Protein AF-A0AAD6UKJ9-F1 (afdb_monomer_lite)

Radius of gyration: 27.7 Å; chains: 1; bounding box: 60×60×81 Å

Structure (mmCIF, N/CA/C/O backbone):
data_AF-A0AAD6UKJ9-F1
#
_entry.id   AF-A0AAD6UKJ9-F1
#
loop_
_atom_site.group_PDB
_atom_site.id
_atom_site.type_symbol
_atom_site.label_atom_id
_atom_site.label_alt_id
_atom_site.label_comp_id
_atom_site.label_asym_id
_atom_site.label_entity_id
_atom_site.label_seq_id
_atom_site.pdbx_PDB_ins_code
_atom_site.Cartn_x
_atom_site.Cartn_y
_atom_site.Cartn_z
_atom_site.occupancy
_atom_site.B_iso_or_equiv
_atom_site.auth_seq_id
_atom_site.auth_comp_id
_atom_site.auth_asym_id
_atom_site.auth_atom_id
_atom_site.pdbx_PDB_model_num
ATOM 1 N N . MET A 1 1 ? -2.453 -28.008 23.013 1.00 33.69 1 MET A N 1
ATOM 2 C CA . MET A 1 1 ? -1.100 -27.521 23.359 1.00 33.69 1 MET A CA 1
ATOM 3 C C . MET A 1 1 ? -1.042 -26.042 23.022 1.00 33.69 1 MET A C 1
ATOM 5 O O . MET A 1 1 ? -0.950 -25.689 21.856 1.00 33.69 1 MET A O 1
ATOM 9 N N . SER A 1 2 ? -1.235 -25.188 24.022 1.00 23.77 2 SER A N 1
ATOM 10 C CA . SER A 1 2 ? -1.301 -23.731 23.891 1.00 23.77 2 SER A CA 1
ATOM 11 C C . SER A 1 2 ? 0.100 -23.130 24.007 1.00 23.77 2 SER A C 1
ATOM 13 O O . SER A 1 2 ? 0.747 -23.263 25.045 1.00 23.77 2 SER A O 1
ATOM 15 N N . VAL A 1 3 ? 0.571 -22.483 22.942 1.00 27.25 3 VAL A N 1
ATOM 16 C CA . VAL A 1 3 ? 1.837 -21.741 22.931 1.00 27.25 3 VAL A CA 1
ATOM 17 C C . VAL A 1 3 ? 1.532 -20.288 23.292 1.00 27.25 3 VAL A C 1
ATOM 19 O O . VAL A 1 3 ? 0.971 -19.551 22.486 1.00 27.25 3 VAL A O 1
ATOM 22 N N . ASN A 1 4 ? 1.890 -19.887 24.512 1.00 28.17 4 ASN A N 1
ATOM 23 C CA . ASN A 1 4 ? 1.872 -18.489 24.939 1.00 28.17 4 ASN A CA 1
ATOM 24 C C . ASN A 1 4 ? 3.064 -17.753 24.311 1.00 28.17 4 ASN A C 1
ATOM 26 O O . ASN A 1 4 ? 4.214 -17.992 24.679 1.00 28.17 4 ASN A O 1
ATOM 30 N N . LEU A 1 5 ? 2.791 -16.852 23.369 1.00 30.98 5 LEU A N 1
ATOM 31 C CA . LEU A 1 5 ? 3.763 -15.896 22.842 1.00 30.98 5 LEU A CA 1
ATOM 32 C C . LEU A 1 5 ? 3.743 -14.639 23.720 1.00 30.98 5 LEU A C 1
ATOM 34 O O . LEU A 1 5 ? 2.883 -13.780 23.561 1.00 30.98 5 LEU A O 1
ATOM 38 N N . VAL A 1 6 ? 4.704 -14.525 24.636 1.00 35.34 6 VAL A N 1
ATOM 39 C CA . VAL A 1 6 ? 4.997 -13.266 25.335 1.00 35.34 6 VAL A CA 1
ATOM 40 C C . VAL A 1 6 ? 6.099 -12.551 24.555 1.00 35.34 6 VAL A C 1
ATOM 42 O O . VAL A 1 6 ? 7.241 -13.010 24.519 1.00 35.34 6 VAL A O 1
ATOM 45 N N . SER A 1 7 ? 5.766 -11.437 23.899 1.00 39.66 7 SER A N 1
ATOM 46 C CA . SER A 1 7 ? 6.745 -10.567 23.242 1.00 39.66 7 SER A CA 1
ATOM 47 C C . SER A 1 7 ? 7.511 -9.755 24.293 1.00 39.66 7 SER A C 1
ATOM 49 O O . SER A 1 7 ? 7.007 -8.756 24.803 1.00 39.66 7 SER A O 1
ATOM 51 N N . GLY A 1 8 ? 8.726 -10.180 24.633 1.00 40.03 8 GLY A N 1
ATOM 52 C CA . GLY A 1 8 ? 9.646 -9.415 25.477 1.00 40.03 8 GLY A CA 1
ATOM 53 C C . GLY A 1 8 ? 10.774 -8.799 24.651 1.00 40.03 8 GLY A C 1
ATOM 54 O O . GLY A 1 8 ? 11.408 -9.494 23.860 1.00 40.03 8 GLY A O 1
ATOM 55 N N . TYR A 1 9 ? 11.048 -7.508 24.854 1.00 44.12 9 TYR A N 1
ATOM 56 C CA . TYR A 1 9 ? 12.253 -6.833 24.363 1.00 44.12 9 TYR A CA 1
ATOM 57 C C . TYR A 1 9 ? 13.505 -7.536 24.923 1.00 44.12 9 TYR A C 1
ATOM 59 O O . TYR A 1 9 ? 13.866 -7.359 26.087 1.00 44.12 9 TYR A O 1
ATOM 67 N N . GLY A 1 10 ? 14.158 -8.369 24.112 1.00 44.16 10 GLY A N 1
ATOM 68 C CA . GLY A 1 10 ? 15.434 -8.996 24.453 1.00 44.16 10 GLY A CA 1
ATOM 69 C C . GLY A 1 10 ? 16.598 -8.082 24.081 1.00 44.16 10 GLY A C 1
ATOM 70 O O . GLY A 1 10 ? 16.694 -7.650 22.935 1.00 44.16 10 GLY A O 1
ATOM 71 N N . HIS A 1 11 ? 17.502 -7.810 25.022 1.00 45.72 11 HIS A N 1
ATOM 72 C CA . HIS A 1 11 ? 18.809 -7.233 24.704 1.00 45.72 11 HIS A CA 1
ATOM 73 C C . HIS A 1 11 ? 19.849 -8.361 24.639 1.00 45.72 11 HIS A C 1
ATOM 75 O O . HIS A 1 11 ? 19.819 -9.299 25.441 1.00 45.72 11 HIS A O 1
ATOM 81 N N . SER A 1 12 ? 20.750 -8.295 23.657 1.00 41.72 12 SER A N 1
ATOM 82 C CA . SER A 1 12 ? 21.850 -9.252 23.507 1.00 41.72 12 SER A CA 1
ATOM 83 C C . SER A 1 12 ? 23.070 -8.743 24.266 1.00 41.72 12 SER A C 1
ATOM 85 O O . SER A 1 12 ? 23.550 -7.641 24.003 1.00 41.72 12 SER A O 1
ATOM 87 N N . LYS A 1 13 ? 23.571 -9.545 25.206 1.00 41.44 13 LYS A N 1
ATOM 88 C CA . LYS A 1 13 ? 24.881 -9.358 25.836 1.00 41.44 13 LYS A CA 1
ATOM 89 C C . LYS A 1 13 ? 25.618 -10.694 25.753 1.00 41.44 13 LYS A C 1
ATOM 91 O O . LYS A 1 13 ? 25.066 -11.718 26.153 1.00 41.44 13 LYS A O 1
ATOM 96 N N . ASP A 1 14 ? 26.821 -10.683 25.184 1.00 48.56 14 ASP A N 1
ATOM 97 C CA . ASP A 1 14 ? 27.692 -11.858 25.011 1.00 48.56 14 ASP A CA 1
ATOM 98 C C . ASP A 1 14 ? 27.066 -13.003 24.186 1.00 48.56 14 ASP A C 1
ATOM 100 O O . ASP A 1 14 ? 27.184 -14.182 24.518 1.00 48.56 14 ASP A O 1
ATOM 104 N N . GLY A 1 15 ? 26.346 -12.660 23.110 1.00 57.88 15 GLY A N 1
ATOM 105 C CA . GLY A 1 15 ? 25.807 -13.639 22.153 1.00 57.88 15 GLY A CA 1
ATOM 106 C C . GLY A 1 15 ? 24.653 -14.498 22.682 1.00 57.88 15 GLY A C 1
ATOM 107 O O . GLY A 1 15 ? 24.241 -15.446 22.016 1.00 57.88 15 GLY A O 1
ATOM 108 N N . ARG A 1 16 ? 24.106 -14.179 23.862 1.00 48.34 16 ARG A N 1
ATOM 109 C CA . ARG A 1 16 ? 22.944 -14.860 24.446 1.00 48.34 16 ARG A CA 1
ATOM 110 C C . ARG A 1 16 ? 21.790 -13.877 24.621 1.00 48.34 16 ARG A C 1
ATOM 112 O O . ARG A 1 16 ? 21.941 -12.829 25.247 1.00 48.34 16 ARG A O 1
ATOM 119 N N . ILE A 1 17 ? 20.621 -14.239 24.094 1.00 50.34 17 ILE A N 1
ATOM 120 C CA . ILE A 1 17 ? 19.379 -13.490 24.309 1.00 50.34 17 ILE A CA 1
ATOM 121 C C . ILE A 1 17 ? 18.958 -13.704 25.764 1.00 50.34 17 ILE A C 1
ATOM 123 O O . ILE A 1 17 ? 18.567 -14.806 26.148 1.00 50.34 17 ILE A O 1
ATOM 127 N N . LYS A 1 18 ? 19.044 -12.655 26.588 1.00 51.72 18 LYS A N 1
ATOM 128 C CA . LYS A 1 18 ? 18.456 -12.659 27.930 1.00 51.72 18 LYS A CA 1
ATOM 129 C C . LYS A 1 18 ? 17.066 -12.041 27.843 1.00 51.72 18 LYS A C 1
ATOM 131 O O . LYS A 1 18 ? 16.928 -10.832 27.673 1.00 51.72 18 LYS A O 1
ATOM 136 N N . ALA A 1 19 ? 16.035 -12.873 27.954 1.00 54.22 19 ALA A N 1
ATOM 137 C CA . ALA A 1 19 ? 14.680 -12.386 28.173 1.00 54.22 19 ALA A CA 1
ATOM 138 C C . ALA A 1 19 ? 14.601 -11.824 29.599 1.00 54.22 19 ALA A C 1
ATOM 140 O O . ALA A 1 19 ? 14.862 -12.540 30.569 1.00 54.22 19 ALA A O 1
ATOM 141 N N . ALA A 1 20 ? 14.290 -10.535 29.733 1.00 52.41 20 ALA A N 1
ATOM 142 C CA . ALA A 1 20 ? 14.016 -9.952 31.036 1.00 52.41 20 ALA A CA 1
ATOM 143 C C . ALA A 1 20 ? 12.763 -10.626 31.609 1.00 52.41 20 ALA A C 1
ATOM 145 O O . ALA A 1 20 ? 11.689 -10.573 31.012 1.00 52.41 20 ALA A O 1
ATOM 146 N N . LYS A 1 21 ? 12.905 -11.291 32.757 1.00 62.75 21 LYS A N 1
ATOM 147 C CA . LYS A 1 21 ? 11.761 -11.797 33.509 1.00 62.75 21 LYS A CA 1
ATOM 148 C C . LYS A 1 21 ? 11.218 -10.632 34.326 1.00 62.75 21 LYS A C 1
ATOM 150 O O . LYS A 1 21 ? 11.909 -10.155 35.224 1.00 62.75 21 LYS A O 1
ATOM 155 N N . ILE A 1 22 ? 10.012 -10.165 34.008 1.00 62.53 22 ILE A N 1
ATOM 156 C CA . ILE A 1 22 ? 9.287 -9.263 34.904 1.00 62.53 22 ILE A CA 1
ATOM 157 C C . ILE A 1 22 ? 9.032 -10.056 36.185 1.00 62.53 22 ILE A C 1
ATOM 159 O O . ILE A 1 22 ? 8.437 -11.132 36.156 1.00 62.53 22 ILE A O 1
ATOM 163 N N . ILE A 1 23 ? 9.578 -9.565 37.291 1.00 71.44 23 ILE A N 1
ATOM 164 C CA . ILE A 1 23 ? 9.309 -10.104 38.617 1.00 71.44 23 ILE A CA 1
ATOM 165 C C . ILE A 1 23 ? 8.269 -9.172 39.215 1.00 71.44 23 ILE A C 1
ATOM 167 O O . ILE A 1 23 ? 8.603 -8.052 39.597 1.00 71.44 23 ILE A O 1
ATOM 171 N N . GLU A 1 24 ? 7.020 -9.623 39.267 1.00 54.84 24 GLU A N 1
ATOM 172 C CA . GLU A 1 24 ? 6.003 -8.946 40.062 1.00 54.84 24 GLU A CA 1
ATOM 173 C C . GLU A 1 24 ? 6.430 -9.022 41.525 1.00 54.84 24 GLU A C 1
ATOM 175 O O . GLU A 1 24 ? 6.577 -10.104 42.099 1.00 54.84 24 GLU A O 1
ATOM 180 N N . ARG A 1 25 ? 6.708 -7.859 42.108 1.00 65.38 25 ARG A N 1
ATOM 181 C CA . ARG A 1 25 ? 6.878 -7.721 43.547 1.00 65.38 25 ARG A CA 1
ATOM 182 C C . ARG A 1 25 ? 5.608 -7.064 44.070 1.00 65.38 25 ARG A C 1
ATOM 184 O O . ARG A 1 25 ? 5.274 -5.994 43.559 1.00 65.38 25 ARG A O 1
ATOM 191 N N . PRO A 1 26 ? 4.907 -7.662 45.046 1.00 59.69 26 PRO A N 1
ATOM 192 C CA . PRO A 1 26 ? 3.898 -6.917 45.778 1.00 59.69 26 PRO A CA 1
ATOM 193 C C . PRO A 1 26 ? 4.579 -5.672 46.357 1.00 59.69 26 PRO A C 1
ATOM 195 O O . PRO A 1 26 ? 5.661 -5.763 46.935 1.00 59.69 26 PRO A O 1
ATOM 198 N N . CYS A 1 27 ? 4.007 -4.508 46.062 1.00 62.78 27 CYS A N 1
ATOM 199 C CA . CYS A 1 27 ? 4.438 -3.233 46.611 1.00 62.78 27 CYS A CA 1
ATOM 200 C C . CYS A 1 27 ? 3.427 -2.864 47.689 1.00 62.78 27 CYS A C 1
ATOM 202 O O . CYS A 1 27 ? 2.338 -2.387 47.397 1.00 62.78 27 CYS A O 1
ATOM 204 N N . ASP A 1 28 ? 3.803 -3.120 48.930 1.00 62.50 28 ASP A N 1
ATOM 205 C CA . ASP A 1 28 ? 3.057 -2.832 50.156 1.00 62.50 28 ASP A CA 1
ATOM 206 C C . ASP A 1 28 ? 3.148 -1.345 50.561 1.00 62.50 28 ASP A C 1
ATOM 208 O O . ASP A 1 28 ? 2.644 -0.933 51.603 1.00 62.50 28 ASP A O 1
ATOM 212 N N . VAL A 1 29 ? 3.759 -0.517 49.708 1.00 49.94 29 VAL A N 1
ATOM 213 C CA . VAL A 1 29 ? 3.834 0.935 49.869 1.00 49.94 29 VAL A CA 1
ATOM 214 C C . VAL A 1 29 ? 2.654 1.591 49.155 1.00 49.94 29 VAL A C 1
ATOM 216 O O . VAL A 1 29 ? 2.579 1.590 47.925 1.00 49.94 29 VAL A O 1
ATOM 219 N N . GLU A 1 30 ? 1.761 2.195 49.933 1.00 47.00 30 GLU A N 1
ATOM 220 C CA . GLU A 1 30 ? 0.693 3.063 49.440 1.00 47.00 30 GLU A CA 1
ATOM 221 C C . GLU A 1 30 ? 1.237 4.490 49.259 1.00 47.00 30 GLU A C 1
ATOM 223 O O . GLU A 1 30 ? 1.700 5.126 50.209 1.00 47.00 30 GLU A O 1
ATOM 228 N N . LEU A 1 31 ? 1.226 5.004 48.025 1.00 49.81 31 LEU A N 1
ATOM 229 C CA . LEU A 1 31 ? 1.617 6.388 47.752 1.00 49.81 31 LEU A CA 1
ATOM 230 C C . LEU A 1 31 ? 0.409 7.308 47.963 1.00 49.81 31 LEU A C 1
ATOM 232 O O . LEU A 1 31 ? -0.396 7.506 47.054 1.00 49.81 31 LEU A O 1
ATOM 236 N N . ILE A 1 32 ? 0.303 7.897 49.152 1.00 55.22 32 ILE A N 1
ATOM 237 C CA . ILE A 1 32 ? -0.731 8.890 49.464 1.00 55.22 32 ILE A CA 1
ATOM 238 C C . ILE A 1 32 ? -0.174 10.289 49.175 1.00 55.22 32 ILE A C 1
ATOM 240 O O . ILE A 1 32 ? 0.705 10.784 49.881 1.00 55.22 32 ILE A O 1
ATOM 244 N N . ILE A 1 33 ? -0.673 10.933 48.117 1.00 56.50 33 ILE A N 1
ATOM 245 C CA . ILE A 1 33 ? -0.296 12.304 47.748 1.00 56.50 33 ILE A CA 1
ATOM 246 C C . ILE A 1 33 ? -1.327 13.269 48.337 1.00 56.50 33 ILE A C 1
ATOM 248 O O . ILE A 1 33 ? -2.465 13.331 47.878 1.00 56.50 33 ILE A O 1
ATOM 252 N N . PHE A 1 34 ? -0.918 14.058 49.330 1.00 54.47 34 PHE A N 1
ATOM 253 C CA . PHE A 1 34 ? -1.735 15.143 49.869 1.00 54.47 34 PHE A CA 1
ATOM 254 C C . PHE A 1 34 ? -1.535 16.407 49.031 1.00 54.47 34 PHE A C 1
ATOM 256 O O . PHE A 1 34 ? -0.442 16.974 49.000 1.00 54.47 34 PHE A O 1
ATOM 263 N N . VAL A 1 35 ? -2.593 16.852 48.353 1.00 55.09 35 VAL A N 1
ATOM 264 C CA . VAL A 1 35 ? -2.608 18.121 47.618 1.00 55.09 35 VAL A CA 1
ATOM 265 C C . VAL A 1 35 ? -3.371 19.147 48.461 1.00 55.09 35 VAL A C 1
ATOM 267 O O . VAL A 1 35 ? -4.566 18.957 48.685 1.00 55.09 35 VAL A O 1
ATOM 270 N N . PRO A 1 36 ? -2.720 20.210 48.966 1.00 53.69 36 PRO A N 1
ATOM 271 C CA . PRO A 1 36 ? -3.415 21.243 49.724 1.00 53.69 36 PRO A CA 1
ATOM 272 C C . PRO A 1 36 ? -4.393 21.988 48.808 1.00 53.69 36 PRO A C 1
ATOM 274 O O . PRO A 1 36 ? -4.007 22.445 47.731 1.00 53.69 36 PRO A O 1
ATOM 277 N N . SER A 1 37 ? -5.655 22.097 49.232 1.00 50.94 37 SER A N 1
ATOM 278 C CA . SER A 1 37 ? -6.692 22.820 48.487 1.00 50.94 37 SER A CA 1
ATOM 279 C C . SER A 1 37 ? -6.446 24.331 48.489 1.00 50.94 37 SER A C 1
ATOM 281 O O . SER A 1 37 ? -6.755 24.983 47.499 1.00 50.94 37 SER A O 1
ATOM 283 N N . GLU A 1 38 ? -5.834 24.863 49.557 1.00 54.25 38 GLU A N 1
ATOM 284 C CA . GLU A 1 38 ? -5.396 26.257 49.700 1.00 54.25 38 GLU A CA 1
ATOM 285 C C . GLU A 1 38 ? -4.146 26.336 50.601 1.00 54.25 38 GLU A C 1
ATOM 287 O O . GLU A 1 38 ? -4.050 25.656 51.626 1.00 54.25 38 GLU A O 1
ATOM 292 N N . ASP A 1 39 ? -3.167 27.154 50.209 1.00 52.06 39 ASP A N 1
ATOM 293 C CA . ASP A 1 39 ? -2.089 27.622 51.091 1.00 52.06 39 ASP A CA 1
ATOM 294 C C . ASP A 1 39 ? -2.700 28.566 52.153 1.00 52.06 39 ASP A C 1
ATOM 296 O O . ASP A 1 39 ? -3.578 29.364 51.826 1.00 52.06 39 ASP A O 1
ATOM 300 N N . LYS A 1 40 ? -2.224 28.521 53.408 1.00 52.94 40 LYS A N 1
ATOM 301 C CA . LYS A 1 40 ? -2.602 29.469 54.479 1.00 52.94 40 LYS A CA 1
ATOM 302 C C . LYS A 1 40 ? -2.391 30.942 54.083 1.00 52.94 40 LYS A C 1
ATOM 304 O O . LYS A 1 40 ? -3.019 31.813 54.678 1.00 52.94 40 LYS A O 1
ATOM 309 N N . ASP A 1 41 ? -1.563 31.200 53.071 1.00 64.12 41 ASP A N 1
ATOM 310 C CA . ASP A 1 41 ? -1.281 32.519 52.498 1.00 64.12 41 ASP A CA 1
ATOM 311 C C . ASP A 1 41 ? -2.140 32.869 51.258 1.00 64.12 41 ASP A C 1
ATOM 313 O O . ASP A 1 41 ? -1.885 33.875 50.593 1.00 64.12 41 ASP A O 1
ATOM 317 N N . GLY A 1 42 ? -3.127 32.044 50.883 1.00 60.94 42 GLY A N 1
ATOM 318 C CA . GLY A 1 42 ? -4.019 32.301 49.741 1.00 60.94 42 GLY A CA 1
ATOM 319 C C . GLY A 1 42 ? -3.357 32.178 48.360 1.00 60.94 42 GLY A C 1
ATOM 320 O O . GLY A 1 42 ? -3.904 32.648 47.359 1.00 60.94 42 GLY A O 1
ATOM 321 N N . LYS A 1 43 ? -2.171 31.564 48.266 1.00 59.56 43 LYS A N 1
ATOM 322 C CA . LYS A 1 43 ? -1.517 31.308 46.975 1.00 59.56 43 LYS A CA 1
ATOM 323 C C . LYS A 1 43 ? -2.212 30.169 46.244 1.00 59.56 43 LYS A C 1
ATOM 325 O O . LYS A 1 43 ? -2.453 29.103 46.810 1.00 59.56 43 LYS A O 1
ATOM 330 N N . GLN A 1 44 ? -2.481 30.385 44.956 1.00 58.34 44 GLN A N 1
ATOM 331 C CA . GLN A 1 44 ? -3.001 29.328 44.096 1.00 58.34 44 GLN A CA 1
ATOM 332 C C . GLN A 1 44 ? -2.027 28.143 44.062 1.00 58.34 44 GLN A C 1
ATOM 334 O O . GLN A 1 44 ? -0.812 28.352 43.941 1.00 58.34 44 GLN A O 1
ATOM 339 N N . PRO A 1 45 ? -2.539 26.904 44.135 1.00 62.72 45 PRO A N 1
ATOM 340 C CA . PRO A 1 45 ? -1.697 25.727 44.095 1.00 62.72 45 PRO A CA 1
ATOM 341 C C . PRO A 1 45 ? -0.921 25.659 42.767 1.00 62.72 45 PRO A C 1
ATOM 343 O O . PRO A 1 45 ? -1.367 26.186 41.739 1.00 62.72 45 PRO A O 1
ATOM 346 N N . PRO A 1 46 ? 0.258 25.011 42.752 1.00 65.44 46 PRO A N 1
ATOM 347 C CA . PRO A 1 46 ? 1.065 24.889 41.547 1.00 65.44 46 PRO A CA 1
ATOM 348 C C . PRO A 1 46 ? 0.263 24.310 40.382 1.00 65.44 46 PRO A C 1
ATOM 350 O O . PRO A 1 46 ? -0.483 23.351 40.557 1.00 65.44 46 PRO A O 1
ATOM 353 N N . LYS A 1 47 ? 0.469 24.818 39.165 1.00 61.78 47 LYS A N 1
ATOM 354 C CA . LYS A 1 47 ? -0.316 24.439 37.974 1.00 61.78 47 LYS A CA 1
ATOM 355 C C . LYS A 1 47 ? -0.379 22.924 37.708 1.00 61.78 47 LYS A C 1
ATOM 357 O O . LYS A 1 47 ? -1.361 22.455 37.143 1.00 61.78 47 LYS A O 1
ATOM 362 N N . TRP A 1 48 ? 0.625 22.148 38.128 1.00 62.84 48 TRP A N 1
ATOM 363 C CA . TRP A 1 48 ? 0.630 20.684 37.995 1.00 62.84 48 TRP A CA 1
ATOM 364 C C . TRP A 1 48 ? -0.419 19.981 38.872 1.00 62.84 48 TRP A C 1
ATOM 366 O O . TRP A 1 48 ? -0.881 18.908 38.503 1.00 62.84 48 TRP A O 1
ATOM 376 N N . THR A 1 49 ? -0.863 20.588 39.976 1.00 61.41 49 THR A N 1
ATOM 377 C CA . THR A 1 49 ? -1.904 20.022 40.858 1.00 61.41 49 THR A CA 1
ATOM 378 C C . THR A 1 49 ? -3.249 19.865 40.150 1.00 61.41 49 THR A C 1
ATOM 380 O O . THR A 1 49 ? -3.958 18.896 40.393 1.00 61.41 49 THR A O 1
ATOM 383 N N . SER A 1 50 ? -3.553 20.732 39.176 1.00 58.91 50 SER A N 1
ATOM 384 C CA . SER A 1 50 ? -4.735 20.593 38.313 1.00 58.91 50 SER A CA 1
ATOM 385 C C . SER A 1 50 ? -4.743 19.297 37.491 1.00 58.91 50 SER A C 1
ATOM 387 O O . SER A 1 50 ? -5.804 18.821 37.111 1.00 58.91 50 SER A O 1
ATOM 389 N N . GLN A 1 51 ? -3.579 18.683 37.246 1.00 58.00 51 GLN A N 1
ATOM 390 C CA . GLN A 1 51 ? -3.465 17.399 36.538 1.00 58.00 51 GLN A CA 1
ATOM 391 C C . GLN A 1 51 ? -3.731 16.190 37.448 1.00 58.00 51 GLN A C 1
ATOM 393 O O . GLN A 1 51 ? -3.930 15.081 36.945 1.00 58.00 51 GLN A O 1
ATOM 398 N N . LEU A 1 52 ? -3.722 16.414 38.767 1.00 62.62 52 LEU A N 1
ATOM 399 C CA . LEU A 1 52 ? -4.052 15.446 39.815 1.00 62.62 52 LEU A CA 1
ATOM 400 C C . LEU A 1 52 ? -5.460 15.655 40.383 1.00 62.62 52 LEU A C 1
ATOM 402 O O . LEU A 1 52 ? -5.877 14.887 41.247 1.00 62.62 52 LEU A O 1
ATOM 406 N N . ALA A 1 53 ? -6.178 16.684 39.924 1.00 68.62 53 ALA A N 1
ATOM 407 C CA . ALA A 1 53 ? -7.563 16.894 40.302 1.00 68.62 53 ALA A CA 1
ATOM 408 C C . ALA A 1 53 ? -8.374 15.643 39.936 1.00 68.62 53 ALA A C 1
ATOM 410 O O . ALA A 1 53 ? -8.303 15.139 38.813 1.00 68.62 53 ALA A O 1
ATOM 411 N N . ILE A 1 54 ? -9.113 15.123 40.909 1.00 73.81 54 ILE A N 1
ATOM 412 C CA . ILE A 1 54 ? -10.024 14.003 40.704 1.00 73.81 54 ILE A CA 1
ATOM 413 C C . ILE A 1 54 ? -11.370 14.623 40.325 1.00 73.81 54 ILE A C 1
ATOM 415 O O . ILE A 1 54 ? -11.841 15.490 41.064 1.00 73.81 54 ILE A O 1
ATOM 419 N N . PRO A 1 55 ? -11.963 14.248 39.181 1.00 81.12 55 PRO A N 1
ATOM 420 C CA . PRO A 1 55 ? -13.287 14.730 38.826 1.00 81.12 55 PRO A CA 1
ATOM 421 C C . PRO A 1 55 ? -14.310 14.282 39.874 1.00 81.12 55 PRO A C 1
ATOM 423 O O . PRO A 1 55 ?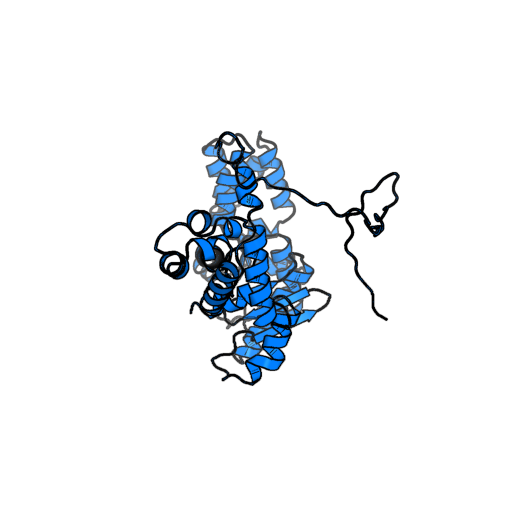 -14.181 13.211 40.472 1.00 81.12 55 PRO A O 1
ATOM 426 N N . SER A 1 56 ? -15.324 15.108 40.109 1.00 85.06 56 SER A N 1
ATOM 427 C CA . SER A 1 56 ? -16.439 14.722 40.967 1.00 85.06 56 SER A CA 1
ATOM 428 C C . SER A 1 56 ? -17.230 13.571 40.332 1.00 85.06 56 SER A C 1
ATOM 430 O O . SER A 1 56 ? -17.192 13.361 39.118 1.00 85.06 56 SER A O 1
ATOM 432 N N . LEU A 1 57 ? -17.992 12.832 41.146 1.00 85.62 57 LEU A N 1
ATOM 433 C CA . LEU A 1 57 ? -18.867 11.769 40.638 1.00 85.62 57 LEU A CA 1
ATOM 434 C C . LEU A 1 57 ? -19.864 12.304 39.596 1.00 85.62 57 LEU A C 1
ATOM 436 O O . LEU A 1 57 ? -20.155 11.633 38.612 1.00 85.62 57 LEU A O 1
ATOM 440 N N . GLU A 1 58 ? -20.361 13.524 39.800 1.00 86.75 58 GLU A N 1
ATOM 441 C CA . GLU A 1 58 ? -21.263 14.195 38.864 1.00 86.75 58 GLU A CA 1
ATOM 442 C C . GLU A 1 58 ? -20.553 14.523 37.541 1.00 86.75 58 GLU A C 1
ATOM 444 O O . GLU A 1 58 ? -21.095 14.261 36.469 1.00 86.75 58 GLU A O 1
ATOM 449 N N . GLU A 1 59 ? -19.316 15.027 37.585 1.00 87.06 59 GLU A N 1
ATOM 450 C CA . GLU A 1 59 ? -18.507 15.281 36.385 1.00 87.06 59 GLU A CA 1
ATOM 451 C C . GLU A 1 59 ? -18.212 13.989 35.609 1.00 87.06 59 GLU A C 1
ATOM 453 O O . GLU A 1 59 ? -18.304 13.978 34.378 1.00 87.06 59 GLU A O 1
ATOM 458 N N . GLU A 1 60 ? -17.902 12.892 36.310 1.00 86.75 60 GLU A N 1
ATOM 459 C CA . GLU A 1 60 ? -17.720 11.575 35.693 1.00 86.75 60 GLU A CA 1
ATOM 460 C C . GLU A 1 60 ? -19.020 11.061 35.057 1.00 86.75 60 GLU A C 1
ATOM 462 O O . GLU A 1 60 ? -19.018 10.622 33.909 1.00 86.75 60 GLU A O 1
ATOM 467 N N . GLN A 1 61 ? -20.162 11.170 35.735 1.00 88.88 61 GLN A N 1
ATOM 468 C CA . GLN A 1 61 ? -21.453 10.752 35.174 1.00 88.88 61 GLN A CA 1
ATOM 469 C C . GLN A 1 61 ? -21.845 11.562 33.935 1.00 88.88 61 GLN A C 1
ATOM 471 O O . GLN A 1 61 ? -22.348 11.002 32.953 1.00 88.88 61 GLN A O 1
ATOM 476 N N . ARG A 1 62 ? -21.586 12.873 33.951 1.00 89.62 62 ARG A N 1
ATOM 477 C CA . ARG A 1 62 ? -21.841 13.758 32.810 1.00 89.62 62 ARG A CA 1
ATOM 478 C C . ARG A 1 62 ? -20.963 13.397 31.622 1.00 89.62 62 ARG A C 1
ATOM 480 O O . ARG A 1 62 ? -21.477 13.277 30.512 1.00 89.62 62 ARG A O 1
ATOM 487 N N . ILE A 1 63 ? -19.666 13.156 31.835 1.00 89.88 63 ILE A N 1
ATOM 488 C CA . ILE A 1 63 ? -18.777 12.766 30.735 1.00 89.88 63 ILE A CA 1
ATOM 489 C C . ILE A 1 63 ? -19.081 11.351 30.222 1.00 89.88 63 ILE A C 1
ATOM 491 O O . ILE A 1 63 ? -19.017 11.148 29.016 1.00 89.88 63 ILE A O 1
ATOM 495 N N . HIS A 1 64 ? -19.486 10.405 31.076 1.00 88.69 64 HIS A N 1
ATOM 496 C CA . HIS A 1 64 ? -19.962 9.082 30.651 1.00 88.69 64 HIS A CA 1
ATOM 497 C C . HIS A 1 64 ? -21.200 9.189 29.758 1.00 88.69 64 HIS A C 1
ATOM 499 O O . HIS A 1 64 ? -21.206 8.679 28.640 1.00 88.69 64 HIS A O 1
ATOM 505 N N . SER A 1 65 ? -22.216 9.929 30.209 1.00 87.94 65 SER A N 1
ATOM 506 C CA . SER A 1 65 ? -23.447 10.158 29.439 1.00 87.94 65 SER A CA 1
ATOM 507 C C . SER A 1 65 ? -23.146 10.826 28.097 1.00 87.94 65 SER A C 1
ATOM 509 O O . SER A 1 65 ? -23.681 10.438 27.057 1.00 87.94 65 SER A O 1
ATOM 511 N N . LEU A 1 66 ? -22.225 11.790 28.104 1.00 90.75 66 LEU A N 1
ATOM 512 C CA . LEU A 1 66 ? -21.760 12.461 26.903 1.00 90.75 66 LEU A CA 1
ATOM 513 C C . LEU A 1 66 ? -21.020 11.504 25.961 1.00 90.75 66 LEU A C 1
ATOM 515 O O . LEU A 1 66 ? -21.324 11.487 24.772 1.00 90.75 66 LEU A O 1
ATOM 519 N N . ILE A 1 67 ? -20.086 10.693 26.463 1.00 90.38 67 ILE A N 1
ATOM 520 C CA . ILE A 1 67 ? -19.363 9.698 25.660 1.00 90.38 67 ILE A CA 1
ATOM 521 C C . ILE A 1 67 ? -20.336 8.681 25.074 1.00 90.38 67 ILE A C 1
ATOM 523 O O . ILE A 1 67 ? -20.194 8.371 23.906 1.00 90.38 67 ILE A O 1
ATOM 527 N N . SER A 1 68 ? -21.332 8.215 25.826 1.00 85.81 68 SER A N 1
ATOM 528 C CA . SER A 1 68 ? -22.383 7.320 25.327 1.00 85.81 68 SER A CA 1
ATOM 529 C C . SER A 1 68 ? -23.252 7.974 24.239 1.00 85.81 68 SER A C 1
ATOM 531 O O . SER A 1 68 ? -23.680 7.307 23.297 1.00 85.81 68 SER A O 1
ATOM 533 N N . SER A 1 69 ? -23.504 9.285 24.342 1.00 85.62 69 SER A N 1
ATOM 534 C CA . SER A 1 69 ? -24.235 10.052 23.319 1.00 85.62 69 SER A CA 1
ATOM 535 C C . SER A 1 69 ? -23.408 10.324 22.056 1.00 85.62 69 SER A C 1
ATOM 537 O O . SER A 1 69 ? -23.960 10.495 20.967 1.00 85.62 69 SER A O 1
ATOM 539 N N . ILE A 1 70 ? -22.081 10.359 22.191 1.00 85.25 70 ILE A N 1
ATOM 540 C CA . ILE A 1 70 ? -21.134 10.483 21.089 1.00 85.25 70 ILE A CA 1
ATOM 541 C C . ILE A 1 70 ? -20.826 9.067 20.582 1.00 85.25 70 ILE A C 1
ATOM 543 O O . ILE A 1 70 ? -20.679 8.119 21.340 1.00 85.25 70 ILE A O 1
ATOM 547 N N . SER A 1 71 ? -20.722 8.864 19.272 1.00 79.81 71 SER A N 1
ATOM 548 C CA . SER A 1 71 ? -20.263 7.564 18.767 1.00 79.81 71 SER A CA 1
ATOM 549 C C . SER A 1 71 ? -18.854 7.278 19.315 1.00 79.81 71 SER A C 1
ATOM 551 O O . SER A 1 71 ? -17.928 8.044 19.044 1.00 79.81 71 SER A O 1
ATOM 553 N N . VAL A 1 72 ? -18.675 6.210 20.101 1.00 83.25 72 VAL A N 1
ATOM 554 C CA . VAL A 1 72 ? -17.365 5.837 20.681 1.00 83.25 72 VAL A CA 1
ATOM 555 C C . VAL A 1 72 ? -16.359 5.371 19.618 1.00 83.25 72 VAL A C 1
ATOM 557 O O . VAL A 1 72 ? -15.149 5.394 19.834 1.00 83.25 72 VAL A O 1
ATOM 560 N N . GLU A 1 73 ? -16.847 4.972 18.443 1.00 82.12 73 GLU A N 1
ATOM 561 C CA . GLU A 1 73 ? -16.069 4.527 17.290 1.00 82.12 73 GLU A CA 1
ATOM 562 C C . GLU A 1 73 ? -15.174 5.661 16.765 1.00 82.12 73 GLU A C 1
ATOM 564 O O . GLU A 1 73 ? -15.633 6.610 16.129 1.00 82.12 73 GLU A O 1
ATOM 569 N N . GLY A 1 74 ? -13.868 5.568 17.023 1.00 75.81 74 GLY A N 1
ATOM 570 C CA . GLY A 1 74 ? -12.909 6.599 16.618 1.00 75.81 74 GLY A CA 1
ATOM 571 C C . GLY A 1 74 ? -12.966 7.872 17.473 1.00 75.81 74 GLY A C 1
ATOM 572 O O . GLY A 1 74 ? -12.469 8.926 17.048 1.00 75.81 74 GLY A O 1
ATOM 573 N N . LEU A 1 75 ? -13.563 7.795 18.670 1.00 85.00 75 LEU A N 1
ATOM 574 C CA . LEU A 1 75 ? -13.538 8.869 19.655 1.00 85.00 75 LEU A CA 1
ATOM 575 C C . LEU A 1 75 ? -12.163 8.927 20.333 1.00 85.00 75 LEU A C 1
ATOM 577 O O . LEU A 1 75 ? -11.684 7.962 20.922 1.00 85.00 75 LEU A O 1
ATOM 581 N N . THR A 1 76 ? -11.517 10.087 20.263 1.00 84.12 76 THR A N 1
ATOM 582 C CA . THR A 1 76 ? -10.256 10.366 20.963 1.00 84.12 76 THR A CA 1
ATOM 583 C C . THR A 1 76 ? -10.479 11.437 22.018 1.00 84.12 76 THR A C 1
ATOM 585 O O . THR A 1 76 ? -11.442 12.198 21.946 1.00 84.12 76 THR A O 1
ATOM 588 N N . THR A 1 77 ? -9.551 11.570 22.964 1.00 86.69 77 THR A N 1
ATOM 589 C CA . THR A 1 77 ? -9.598 12.643 23.972 1.00 86.69 77 THR A CA 1
ATOM 590 C C . THR A 1 77 ? -9.667 14.030 23.332 1.00 86.69 77 THR A C 1
ATOM 592 O O . THR A 1 77 ? -10.381 14.904 23.817 1.00 86.69 77 THR A O 1
ATOM 595 N N . GLN A 1 78 ? -8.985 14.223 22.199 1.00 85.50 78 GLN A N 1
ATOM 596 C CA . GLN A 1 78 ? -9.021 15.466 21.436 1.00 85.50 78 GLN A CA 1
ATOM 597 C C . GLN A 1 78 ? -10.378 15.691 20.754 1.00 85.50 78 GLN A C 1
ATOM 599 O O . GLN A 1 78 ? -10.892 16.807 20.796 1.00 85.50 78 GLN A O 1
ATOM 604 N N . ARG A 1 79 ? -10.980 14.655 20.147 1.00 84.81 79 ARG A N 1
ATOM 605 C CA . ARG A 1 79 ? -12.322 14.768 19.547 1.00 84.81 79 ARG A CA 1
ATOM 606 C C . ARG A 1 79 ? -13.377 15.027 20.607 1.00 84.81 79 ARG A C 1
ATOM 608 O O . ARG A 1 79 ? -14.181 15.924 20.411 1.00 84.81 79 ARG A O 1
ATOM 615 N N . LEU A 1 80 ? -13.318 14.318 21.732 1.00 88.56 80 LEU A N 1
ATOM 616 C CA . LEU A 1 80 ? -14.214 14.535 22.861 1.00 88.56 80 LEU A CA 1
ATOM 617 C C . LEU A 1 80 ? -14.120 15.985 23.349 1.00 88.56 80 LEU A C 1
ATOM 619 O O . LEU A 1 80 ? -15.136 16.653 23.443 1.00 88.56 80 LEU A O 1
ATOM 623 N N . ARG A 1 81 ? -12.918 16.532 23.559 1.00 88.25 81 ARG A N 1
ATOM 624 C CA . ARG A 1 81 ? -12.745 17.931 24.001 1.00 88.25 81 ARG A CA 1
ATOM 625 C C . ARG A 1 81 ? -13.302 18.968 23.033 1.00 88.25 81 ARG A C 1
ATOM 627 O O . ARG A 1 81 ? -13.797 19.994 23.479 1.00 88.25 81 ARG A O 1
ATOM 634 N N . ASN A 1 82 ? -13.180 18.718 21.733 1.00 86.56 82 ASN A N 1
ATOM 635 C CA . ASN A 1 82 ? -13.602 19.662 20.699 1.00 86.56 82 ASN A CA 1
ATOM 636 C C . ASN A 1 82 ? -15.029 19.401 20.199 1.00 86.56 82 ASN A C 1
ATOM 638 O O . ASN A 1 82 ? -15.495 20.116 19.312 1.00 86.56 82 ASN A O 1
ATOM 642 N N . HIS A 1 83 ? -15.707 18.370 20.709 1.00 88.25 83 HIS A N 1
ATOM 643 C CA . HIS A 1 83 ? -17.032 18.003 20.235 1.00 88.25 83 HIS A CA 1
ATOM 644 C C . HIS A 1 83 ? -18.050 19.092 20.620 1.00 88.25 83 HIS A C 1
ATOM 646 O O . HIS A 1 83 ? -18.033 19.550 21.766 1.00 88.25 83 HIS A O 1
ATOM 652 N N . PRO A 1 84 ? -18.968 19.493 19.717 1.00 89.19 84 PRO A N 1
ATOM 653 C CA . PRO A 1 84 ? -19.975 20.509 20.020 1.00 89.19 84 PRO A CA 1
ATOM 654 C C . PRO A 1 84 ? -20.801 20.184 21.266 1.00 89.19 84 PRO A C 1
ATOM 656 O O . PRO A 1 84 ? -20.998 21.059 22.101 1.00 89.19 84 PRO A O 1
ATOM 659 N N . LEU A 1 85 ? -21.196 18.914 21.436 1.00 89.44 85 LEU A N 1
ATOM 660 C CA . LEU A 1 85 ? -21.941 18.476 22.623 1.00 89.44 85 LEU A CA 1
ATOM 661 C C . LEU A 1 85 ? -21.144 18.672 23.915 1.00 89.44 85 LEU A C 1
ATOM 663 O O . LEU A 1 85 ? -21.727 19.049 24.918 1.00 89.44 85 LEU A O 1
ATOM 667 N N . THR A 1 86 ? -19.821 18.491 23.893 1.00 88.69 86 THR A N 1
ATOM 668 C CA . THR A 1 86 ? -18.972 18.751 25.065 1.00 88.69 86 THR A CA 1
ATOM 669 C C . THR A 1 86 ? -18.970 20.225 25.419 1.00 88.69 86 THR A C 1
ATOM 671 O O . THR A 1 86 ? -19.104 20.576 26.585 1.00 88.69 86 THR A O 1
ATOM 674 N N . ASN A 1 87 ? -18.867 21.106 24.422 1.00 85.88 87 ASN A N 1
ATOM 675 C CA . ASN A 1 87 ? -18.956 22.539 24.680 1.00 85.88 87 ASN A CA 1
ATOM 676 C C . ASN A 1 87 ? -20.333 22.906 25.244 1.00 85.88 87 ASN A C 1
ATOM 678 O O . ASN A 1 87 ? -20.396 23.650 26.211 1.00 85.88 87 ASN A O 1
ATOM 682 N N . THR A 1 88 ? -21.428 22.383 24.685 1.00 88.56 88 THR A N 1
ATOM 683 C CA . THR A 1 88 ? -22.784 22.655 25.189 1.00 88.56 88 THR A CA 1
ATOM 684 C C . THR A 1 88 ? -22.980 22.141 26.612 1.00 88.56 88 THR A C 1
ATOM 686 O O . THR A 1 88 ? -23.461 22.887 27.461 1.00 88.56 88 THR A O 1
ATOM 689 N N . GLU A 1 89 ? -22.562 20.904 26.883 1.00 88.69 89 GLU A N 1
ATOM 690 C CA . GLU A 1 89 ? -22.666 20.267 28.195 1.00 88.69 89 GLU A CA 1
ATOM 691 C C . GLU A 1 89 ? -21.926 21.096 29.254 1.00 88.69 89 GLU A C 1
ATOM 693 O O . GLU A 1 89 ? -22.474 21.427 30.300 1.00 88.69 89 GLU A O 1
ATOM 698 N N . PHE A 1 90 ? -20.710 21.552 28.955 1.00 87.50 90 PHE A N 1
ATOM 699 C CA . PHE A 1 90 ? -19.888 22.329 29.886 1.00 87.50 90 PHE A CA 1
ATOM 700 C C . PHE A 1 90 ? -20.043 23.856 29.722 1.00 87.50 90 PHE A C 1
ATOM 702 O O . PHE A 1 90 ? -19.113 24.618 29.990 1.00 87.50 90 PHE A O 1
ATOM 709 N N . GLY A 1 91 ? -21.226 24.325 29.301 1.00 84.25 91 GLY A N 1
ATOM 710 C CA . GLY A 1 91 ? -21.603 25.747 29.350 1.00 84.25 91 GLY A CA 1
ATOM 711 C C . GLY A 1 91 ? -20.814 26.669 28.413 1.00 84.25 91 GLY A C 1
ATOM 712 O O . GLY A 1 91 ? -20.672 27.859 28.680 1.00 84.25 91 GLY A O 1
ATOM 713 N N . GLY A 1 92 ? -20.265 26.131 27.326 1.00 83.06 92 GLY A N 1
ATOM 714 C CA . GLY A 1 92 ? -19.421 26.839 26.361 1.00 83.06 92 GLY A CA 1
ATOM 715 C C . GLY A 1 92 ? -17.975 27.036 26.821 1.00 83.06 92 GLY A C 1
ATOM 716 O O . GLY A 1 92 ? -17.159 27.569 26.064 1.00 83.06 92 GLY A O 1
ATOM 717 N N . GLU A 1 93 ? -17.627 26.601 28.034 1.00 83.12 93 GLU A N 1
ATOM 718 C CA . GLU A 1 93 ? -16.258 26.646 28.524 1.00 83.12 93 GLU A CA 1
ATOM 719 C C . GLU A 1 93 ? -15.439 25.445 28.036 1.00 83.12 93 GLU A C 1
ATOM 721 O O . GLU A 1 93 ? -15.945 24.360 27.749 1.00 83.12 93 GLU A O 1
ATOM 726 N N . ARG A 1 94 ? -14.114 25.620 27.972 1.00 83.00 94 ARG A N 1
ATOM 727 C CA . ARG A 1 94 ? -13.209 24.494 27.715 1.00 83.00 94 ARG A CA 1
ATOM 728 C C . ARG A 1 94 ? -13.327 23.489 28.859 1.00 83.00 94 ARG A C 1
ATOM 730 O O . ARG A 1 94 ? -13.211 23.886 30.015 1.00 83.00 94 ARG A O 1
ATOM 737 N N . LEU A 1 95 ? -13.398 22.197 28.534 1.00 85.12 95 LEU A N 1
ATOM 738 C CA . LEU A 1 95 ? -13.516 21.106 29.513 1.00 85.12 95 LEU A CA 1
ATOM 739 C C . LEU A 1 95 ? -12.509 21.209 30.672 1.00 85.12 95 LEU A C 1
ATOM 741 O O . LEU A 1 95 ? -12.877 21.049 31.823 1.00 85.12 95 LEU A O 1
ATOM 745 N N . ALA A 1 96 ? -11.251 21.559 30.384 1.00 84.06 96 ALA A N 1
ATOM 746 C CA . ALA A 1 96 ? -10.209 21.703 31.407 1.00 84.06 96 ALA A CA 1
ATOM 747 C C . ALA A 1 96 ? -10.435 22.865 32.397 1.00 84.06 96 ALA A C 1
ATOM 749 O O . ALA A 1 96 ? -9.789 22.908 33.439 1.00 84.06 96 ALA A O 1
ATOM 750 N N . ARG A 1 97 ? -11.288 23.832 32.045 1.00 83.19 97 ARG A N 1
ATOM 751 C CA . ARG A 1 97 ? -11.677 24.959 32.898 1.00 83.19 97 ARG A CA 1
ATOM 752 C C . ARG A 1 97 ? -12.957 24.639 33.669 1.00 83.19 97 ARG A C 1
ATOM 754 O O . ARG A 1 97 ? -12.986 24.870 34.869 1.00 83.19 97 ARG A O 1
ATOM 761 N N . ALA A 1 98 ? -13.954 24.076 32.986 1.00 84.81 98 ALA A N 1
ATOM 762 C CA . ALA A 1 98 ? -15.238 23.718 33.583 1.00 84.81 98 ALA A CA 1
ATOM 763 C C . ALA A 1 98 ? -15.140 22.532 34.556 1.00 84.81 98 ALA A C 1
ATOM 765 O O . ALA A 1 98 ? -15.815 22.529 35.575 1.00 84.81 98 ALA A O 1
ATOM 766 N N . ALA A 1 99 ? -14.292 21.549 34.241 1.00 84.88 99 ALA A N 1
ATOM 767 C CA . ALA A 1 99 ? -14.047 20.355 35.042 1.00 84.88 99 ALA A CA 1
ATOM 768 C C . ALA A 1 99 ? -12.537 20.042 35.055 1.00 84.88 99 ALA A C 1
ATOM 770 O O . ALA A 1 99 ? -12.051 19.238 34.249 1.00 84.88 99 ALA A O 1
ATOM 771 N N . PRO A 1 100 ? -11.749 20.686 35.939 1.00 82.25 100 PRO A N 1
ATOM 772 C CA . PRO A 1 100 ? -10.294 20.525 35.984 1.00 82.25 100 PRO A CA 1
ATOM 773 C C . PRO A 1 100 ? -9.836 19.067 36.126 1.00 82.25 100 PRO A C 1
ATOM 775 O O . PRO A 1 100 ? -8.828 18.690 35.528 1.00 82.25 100 PRO A O 1
ATOM 778 N N . GLY A 1 101 ? -10.605 18.217 36.819 1.00 79.50 101 GLY A N 1
ATOM 779 C CA . GLY A 1 101 ? -10.309 16.784 36.942 1.00 79.50 101 GLY A CA 1
ATOM 780 C C . GLY A 1 101 ? -10.382 15.998 35.626 1.00 79.50 101 GLY A C 1
ATOM 781 O O . GLY A 1 101 ? -9.747 14.953 35.477 1.00 79.50 101 GLY A O 1
ATOM 782 N N . LEU A 1 102 ? -11.073 16.536 34.616 1.00 84.00 102 LEU A N 1
ATOM 783 C CA . LEU A 1 102 ? -11.150 15.988 33.258 1.00 84.00 102 LEU A CA 1
ATOM 784 C C . LEU A 1 102 ? -10.093 16.592 32.310 1.00 84.00 102 LEU A C 1
ATOM 786 O O . LEU A 1 102 ? -10.016 16.236 31.129 1.00 84.00 102 LEU A O 1
ATOM 790 N N . ALA A 1 103 ? -9.216 17.477 32.800 1.00 81.75 103 ALA A N 1
ATOM 791 C CA . ALA A 1 103 ? -8.094 18.003 32.020 1.00 81.75 103 ALA A CA 1
ATOM 792 C C . ALA A 1 103 ? -7.019 16.937 31.729 1.00 81.75 103 ALA A C 1
ATOM 794 O O . ALA A 1 103 ? -6.228 17.083 30.788 1.00 81.75 103 ALA A O 1
ATOM 795 N N . ASN A 1 104 ? -6.990 15.847 32.499 1.00 82.50 104 ASN A N 1
ATOM 796 C CA . ASN A 1 104 ? -6.038 14.758 32.329 1.00 82.50 104 ASN A CA 1
ATOM 797 C C . ASN A 1 104 ? -6.407 13.873 31.121 1.00 82.50 104 ASN A C 1
ATOM 799 O O . ASN A 1 104 ? -7.440 13.203 31.095 1.00 82.50 104 ASN A O 1
ATOM 803 N N . SER A 1 105 ? -5.538 13.854 30.107 1.00 82.56 105 SER A N 1
ATOM 804 C CA . SER A 1 105 ? -5.754 13.061 28.891 1.00 82.56 105 SER A CA 1
ATOM 805 C C . SER A 1 105 ? -5.736 11.551 29.143 1.00 82.56 105 SER A C 1
ATOM 807 O O . SER A 1 105 ? -6.431 10.831 28.436 1.00 82.56 105 SER A O 1
ATOM 809 N N . CYS A 1 106 ? -4.969 11.055 30.119 1.00 80.44 106 CYS A N 1
ATOM 810 C CA . CYS A 1 106 ? -4.972 9.630 30.454 1.00 80.44 106 CYS A CA 1
ATOM 811 C C . CYS A 1 106 ? -6.334 9.222 31.016 1.00 80.44 106 CYS A C 1
ATOM 813 O O . CYS A 1 106 ? -6.933 8.280 30.517 1.00 80.44 106 CYS A O 1
ATOM 815 N N . ARG A 1 107 ? -6.888 10.010 31.943 1.00 84.88 107 ARG A N 1
ATOM 816 C CA . ARG A 1 107 ? -8.192 9.704 32.545 1.00 84.88 107 ARG A CA 1
ATOM 817 C C . ARG A 1 107 ? -9.333 9.751 31.531 1.00 84.88 107 ARG A C 1
ATOM 819 O O . ARG A 1 107 ? -10.141 8.835 31.483 1.00 84.88 107 ARG A O 1
ATOM 826 N N . LEU A 1 108 ? -9.361 10.757 30.652 1.00 87.38 108 LEU A N 1
ATOM 827 C CA . LEU A 1 108 ? -10.329 10.776 29.545 1.00 87.38 108 LEU A CA 1
ATOM 828 C C . LEU A 1 108 ? -10.180 9.561 28.623 1.00 87.38 108 LEU A C 1
ATOM 830 O O . LEU A 1 108 ? -11.173 9.057 28.113 1.00 87.38 108 LEU A O 1
ATOM 834 N N . LYS A 1 109 ? -8.950 9.093 28.389 1.00 86.06 109 LYS A N 1
ATOM 835 C CA . LYS A 1 109 ? -8.709 7.891 27.589 1.00 86.06 109 LYS A CA 1
ATOM 836 C C . LYS A 1 109 ? -9.265 6.649 28.287 1.00 86.06 109 LYS A C 1
ATOM 838 O O . LYS A 1 109 ? -9.874 5.830 27.608 1.00 86.06 109 LYS A O 1
ATOM 843 N N . ASP A 1 110 ? -9.097 6.537 29.601 1.00 86.81 110 ASP A N 1
ATOM 844 C CA . ASP A 1 110 ? -9.630 5.425 30.393 1.00 86.81 110 ASP A CA 1
ATOM 845 C C . ASP A 1 110 ? -11.165 5.422 30.404 1.00 86.81 110 ASP A C 1
ATOM 847 O O . ASP A 1 110 ? -11.767 4.369 30.229 1.00 86.81 110 ASP A O 1
ATOM 851 N N . LEU A 1 111 ? -11.799 6.597 30.496 1.00 89.12 111 LEU A N 1
ATOM 852 C CA . LEU A 1 111 ? -13.259 6.750 30.416 1.00 89.12 111 LEU A CA 1
ATOM 853 C C . LEU A 1 111 ? -13.814 6.407 29.024 1.00 89.12 111 LEU A C 1
ATOM 855 O O . LEU A 1 111 ? -14.824 5.725 28.898 1.00 89.12 111 LEU A O 1
ATOM 859 N N . ILE A 1 112 ? -13.139 6.833 27.952 1.00 89.19 112 ILE A N 1
ATOM 860 C CA . ILE A 1 112 ? -13.514 6.418 26.591 1.00 89.19 112 ILE A CA 1
ATOM 861 C C . ILE A 1 112 ? -13.337 4.899 26.443 1.00 89.19 112 ILE A C 1
ATOM 863 O O . ILE A 1 112 ? -14.159 4.235 25.814 1.00 89.19 112 ILE A O 1
ATOM 867 N N . LYS A 1 113 ? -12.272 4.333 27.025 1.00 85.69 113 LYS A N 1
ATOM 868 C CA . LYS A 1 113 ? -12.004 2.894 26.989 1.00 85.69 113 LYS A CA 1
ATOM 869 C C . LYS A 1 113 ? -13.066 2.089 27.736 1.00 85.69 113 LYS A C 1
ATOM 871 O O . LYS A 1 113 ? -13.507 1.084 27.190 1.00 85.69 113 LYS A O 1
ATOM 876 N N . SER A 1 114 ? -13.498 2.523 28.919 1.00 88.19 114 SER A N 1
ATOM 877 C CA . SER A 1 114 ? -14.535 1.820 29.681 1.00 88.19 114 SER A CA 1
ATOM 878 C C . SER A 1 114 ? -15.869 1.800 28.932 1.00 88.19 114 SER A C 1
ATOM 880 O O . SER A 1 114 ? -16.481 0.744 28.807 1.00 88.19 114 SER A O 1
ATOM 882 N N . GLU A 1 115 ? -16.269 2.915 28.319 1.00 89.19 115 GLU A N 1
ATOM 883 C CA . GLU A 1 115 ? -17.462 2.969 27.460 1.00 89.19 115 GLU A CA 1
ATOM 884 C C . GLU A 1 115 ? -17.329 2.078 26.213 1.00 89.19 115 GLU A C 1
ATOM 886 O O . GLU A 1 115 ? -18.277 1.396 25.815 1.00 89.19 115 GLU A O 1
ATOM 891 N N . MET A 1 116 ? -16.137 2.018 25.606 1.00 86.94 116 MET A N 1
ATOM 892 C CA . MET A 1 116 ? -15.869 1.082 24.509 1.00 86.94 116 MET A CA 1
ATOM 893 C C . MET A 1 116 ? -15.973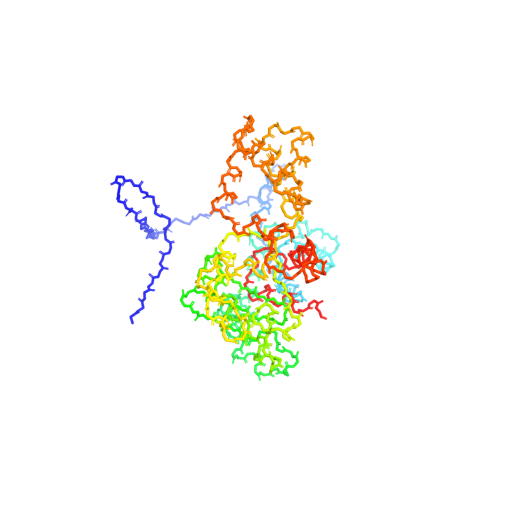 -0.381 24.953 1.00 86.94 116 MET A C 1
ATOM 895 O O . MET A 1 116 ? -16.526 -1.179 24.205 1.00 86.94 116 MET A O 1
ATOM 899 N N . GLU A 1 117 ? -15.472 -0.741 26.136 1.00 87.81 117 GLU A N 1
ATOM 900 C CA . GLU A 1 117 ? -15.558 -2.103 26.684 1.00 87.81 117 GLU A CA 1
ATOM 901 C C . GLU A 1 117 ? -17.012 -2.508 26.987 1.00 87.81 117 GLU A C 1
ATOM 903 O O . GLU A 1 117 ? -17.385 -3.659 26.762 1.00 87.81 117 GLU A O 1
ATOM 908 N N . VAL A 1 118 ? -17.859 -1.560 27.411 1.00 88.19 118 VAL A N 1
ATOM 909 C CA . VAL A 1 118 ? -19.305 -1.783 27.586 1.00 88.19 118 VAL A CA 1
ATOM 910 C C . VAL A 1 118 ? -19.995 -2.028 26.243 1.00 88.19 118 VAL A C 1
ATOM 912 O O . VAL A 1 118 ? -20.758 -2.984 26.103 1.00 88.19 118 VAL A O 1
ATOM 915 N N . LYS A 1 119 ? -19.733 -1.180 25.240 1.00 87.31 119 LYS A N 1
ATOM 916 C CA . LYS A 1 119 ? -20.384 -1.285 23.924 1.00 87.31 119 LYS A CA 1
ATOM 917 C C . LYS A 1 119 ? -19.867 -2.469 23.101 1.00 87.31 119 LYS A C 1
ATOM 919 O O . LYS A 1 119 ? -20.630 -3.076 22.352 1.00 87.31 119 LYS A O 1
ATOM 924 N N . TYR A 1 120 ? -18.589 -2.807 23.251 1.00 89.62 120 TYR A N 1
ATOM 925 C CA . TYR A 1 120 ? -17.892 -3.860 22.515 1.00 89.62 120 TYR A CA 1
ATOM 926 C C . TYR A 1 120 ? -17.240 -4.853 23.485 1.00 89.62 120 TYR A C 1
ATOM 928 O O . TYR A 1 120 ? -16.015 -4.869 23.633 1.00 89.62 120 TYR A O 1
ATOM 936 N N . PRO A 1 121 ? -18.036 -5.732 24.122 1.00 89.19 121 PRO A N 1
ATOM 937 C CA . PRO A 1 121 ? -17.541 -6.654 25.147 1.00 89.19 121 PRO A CA 1
ATOM 938 C C . PRO A 1 121 ? -16.561 -7.706 24.604 1.00 89.19 121 PRO A C 1
ATOM 940 O O . PRO A 1 121 ? -15.760 -8.252 25.355 1.00 89.19 121 PRO A O 1
ATOM 943 N N . ALA A 1 122 ? -16.592 -7.982 23.296 1.00 91.56 122 ALA A N 1
ATOM 944 C CA . ALA A 1 122 ? -15.616 -8.842 22.619 1.00 91.56 122 ALA A CA 1
ATOM 945 C C . ALA A 1 122 ? -14.299 -8.113 22.267 1.00 91.56 122 ALA A C 1
ATOM 947 O O . ALA A 1 122 ? -13.421 -8.691 21.629 1.00 91.56 122 ALA A O 1
ATOM 948 N N . GLY A 1 123 ? -14.160 -6.845 22.660 1.00 89.69 123 GLY A N 1
ATOM 949 C CA . GLY A 1 123 ? -13.043 -5.983 22.300 1.00 89.69 123 GLY A CA 1
ATOM 950 C C . GLY A 1 123 ? -13.193 -5.343 20.919 1.00 89.69 123 GLY A C 1
ATOM 951 O O . GLY A 1 123 ? -14.192 -5.510 20.224 1.00 89.69 123 GLY A O 1
ATOM 952 N N . MET A 1 124 ? -12.168 -4.585 20.527 1.00 87.56 124 MET A N 1
ATOM 953 C CA . MET A 1 124 ? -12.140 -3.789 19.289 1.00 87.56 124 MET A CA 1
ATOM 954 C C . MET A 1 124 ? -11.053 -4.234 18.301 1.00 87.56 124 MET A C 1
ATOM 956 O O . MET A 1 124 ? -10.850 -3.597 17.269 1.00 87.56 124 MET A O 1
ATOM 960 N N . ASP A 1 125 ? -10.341 -5.312 18.612 1.00 87.56 125 ASP A N 1
ATOM 961 C CA . ASP A 1 125 ? -9.320 -5.894 17.743 1.00 87.56 125 ASP A CA 1
ATOM 962 C C . ASP A 1 125 ? -9.894 -7.110 16.999 1.00 87.56 125 ASP A C 1
ATOM 964 O O . ASP A 1 125 ? -11.074 -7.130 16.642 1.00 87.56 125 ASP A O 1
ATOM 968 N N . TRP A 1 126 ? -9.074 -8.128 16.734 1.00 88.19 126 TRP A N 1
ATOM 969 C CA . TRP A 1 126 ? -9.479 -9.310 15.973 1.00 88.19 126 TRP A CA 1
ATOM 970 C C . TRP A 1 126 ? -10.720 -10.008 16.546 1.00 88.19 126 TRP A C 1
ATOM 972 O O . TRP A 1 126 ? -11.633 -10.343 15.794 1.00 88.19 126 TRP A O 1
ATOM 982 N N . ASP A 1 127 ? -10.795 -10.183 17.865 1.00 90.56 127 ASP A N 1
ATOM 983 C CA . ASP A 1 127 ? -11.936 -10.851 18.503 1.00 90.56 127 ASP A CA 1
ATOM 984 C C . ASP A 1 127 ? -13.235 -10.050 18.335 1.00 90.56 127 ASP A C 1
ATOM 986 O O . ASP A 1 127 ? -14.286 -10.625 18.046 1.00 90.56 127 ASP A O 1
ATOM 990 N N . GLY A 1 128 ? -13.144 -8.718 18.389 1.00 90.88 128 GLY A N 1
ATOM 991 C CA . GLY A 1 128 ? -14.250 -7.813 18.086 1.00 90.88 128 GLY A CA 1
ATOM 992 C C . GLY A 1 128 ? -14.732 -7.942 16.644 1.00 90.88 128 GLY A C 1
ATOM 993 O O . GLY A 1 128 ? -15.930 -8.067 16.392 1.00 90.88 128 GLY A O 1
ATOM 994 N N . VAL A 1 129 ? -13.800 -7.976 15.688 1.00 89.44 129 VAL A N 1
ATOM 995 C CA . VAL A 1 129 ? -14.096 -8.213 14.263 1.00 89.44 129 VAL A CA 1
ATOM 996 C C . VAL A 1 129 ? -14.801 -9.553 14.071 1.00 89.44 129 VAL A C 1
ATOM 998 O O . VAL A 1 129 ? -15.825 -9.620 13.389 1.00 89.44 129 VAL A O 1
ATOM 1001 N N . MET A 1 130 ? -14.284 -10.621 14.679 1.00 91.12 130 MET A N 1
ATOM 1002 C CA . MET A 1 130 ? -14.868 -11.956 14.565 1.00 91.12 130 MET A CA 1
ATOM 1003 C C . MET A 1 130 ? -16.253 -12.028 15.204 1.00 91.12 130 MET A C 1
ATOM 1005 O O . MET A 1 130 ? -17.157 -12.643 14.634 1.00 91.12 130 MET A O 1
ATOM 1009 N N . TYR A 1 131 ? -16.456 -11.377 16.350 1.00 92.12 131 TYR A N 1
ATOM 1010 C CA . TYR A 1 131 ? -17.770 -11.258 16.974 1.00 92.12 131 TYR A CA 1
ATOM 1011 C C . TYR A 1 131 ? -18.749 -10.521 16.054 1.00 92.12 131 TYR A C 1
ATOM 1013 O O . TYR A 1 131 ? -19.846 -11.017 15.791 1.00 92.12 131 TYR A O 1
ATOM 1021 N N . GLN A 1 132 ? -18.329 -9.392 15.481 1.00 90.38 132 GLN A N 1
ATOM 1022 C CA . GLN A 1 132 ? -19.149 -8.626 14.550 1.00 90.38 132 GLN A CA 1
ATOM 1023 C C . GLN A 1 132 ? -19.536 -9.464 13.324 1.00 90.38 132 GLN A C 1
ATOM 1025 O O . GLN A 1 132 ? -20.711 -9.526 12.969 1.00 90.38 132 GLN A O 1
ATOM 1030 N N . LEU A 1 133 ? -18.575 -10.163 12.716 1.00 89.69 133 LEU A N 1
ATOM 1031 C CA . LEU A 1 133 ? -18.792 -10.998 11.534 1.00 89.69 133 LEU A CA 1
ATOM 1032 C C . LEU A 1 133 ? -19.697 -12.208 11.812 1.00 89.69 133 LEU A C 1
ATOM 1034 O O . LEU A 1 133 ? -20.555 -12.527 10.996 1.00 89.69 133 LEU A O 1
ATOM 1038 N N . THR A 1 134 ? -19.505 -12.895 12.940 1.00 91.31 134 THR A N 1
ATOM 1039 C CA . THR A 1 134 ? -20.144 -14.201 13.201 1.00 91.31 134 THR A CA 1
ATOM 1040 C C . THR A 1 134 ? -21.404 -14.128 14.055 1.00 91.31 134 THR A C 1
ATOM 1042 O O . THR A 1 134 ? -22.206 -15.061 14.028 1.00 91.31 134 THR A O 1
ATOM 1045 N N . LYS A 1 135 ? -21.582 -13.057 14.838 1.00 92.75 135 LYS A N 1
ATOM 1046 C CA . LYS A 1 135 ? -22.715 -12.893 15.760 1.00 92.75 135 LYS A CA 1
ATOM 1047 C C . LYS A 1 135 ? -23.606 -11.721 15.397 1.00 92.75 135 LYS A C 1
ATOM 1049 O O . LYS A 1 135 ? -24.818 -11.867 15.481 1.00 92.75 135 LYS A O 1
ATOM 1054 N N . VAL A 1 136 ? -23.035 -10.589 14.981 1.00 89.88 136 VAL A N 1
ATOM 1055 C CA . VAL A 1 136 ? -23.823 -9.370 14.745 1.00 89.88 136 VAL A CA 1
ATOM 1056 C C . VAL A 1 136 ? -24.336 -9.299 13.312 1.00 89.88 136 VAL A C 1
ATOM 1058 O O . VAL A 1 136 ? -25.546 -9.282 13.109 1.00 89.88 136 VAL A O 1
ATOM 1061 N N . GLN A 1 137 ? -23.460 -9.317 12.305 1.00 89.94 137 GLN A N 1
ATOM 1062 C CA . GLN A 1 137 ? -23.870 -9.194 10.901 1.00 89.94 137 GLN A CA 1
ATOM 1063 C C . GLN A 1 137 ? -24.918 -10.220 10.443 1.00 89.94 137 GLN A C 1
ATOM 1065 O O . GLN A 1 137 ? -25.820 -9.804 9.725 1.00 89.94 137 GLN A O 1
ATOM 1070 N N . PRO A 1 138 ? -24.907 -11.501 10.869 1.00 92.06 138 PRO A N 1
ATOM 1071 C CA . PRO A 1 138 ? -25.948 -12.454 10.472 1.00 92.06 138 PRO A CA 1
ATOM 1072 C C . PRO A 1 138 ? -27.360 -12.074 10.939 1.00 92.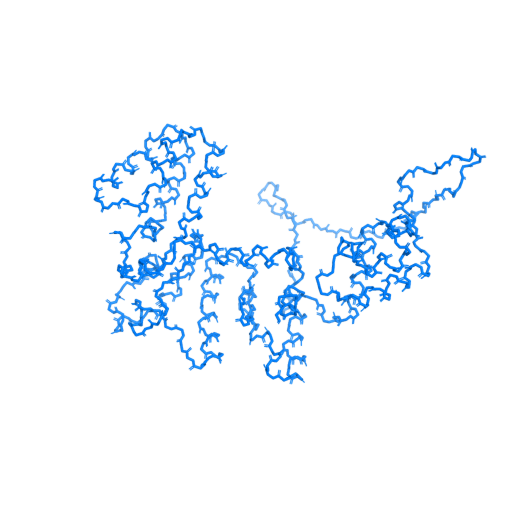06 138 PRO A C 1
ATOM 1074 O O . PRO A 1 138 ? -28.336 -12.586 10.402 1.00 92.06 138 PRO A O 1
ATOM 1077 N N . THR A 1 139 ? -27.475 -11.189 11.935 1.00 90.94 139 THR A N 1
ATOM 1078 C CA . THR A 1 139 ? -28.759 -10.635 12.402 1.00 90.94 139 THR A CA 1
ATOM 1079 C C . THR A 1 139 ? -29.195 -9.393 11.619 1.00 90.94 139 THR A C 1
ATOM 1081 O O . THR A 1 139 ? -30.324 -8.932 11.770 1.00 90.94 139 THR A O 1
ATOM 1084 N N . LEU A 1 140 ? -28.306 -8.840 10.788 1.00 88.44 140 LEU A N 1
ATOM 1085 C CA . LEU A 1 140 ? -28.546 -7.664 9.961 1.00 88.44 140 LEU A CA 1
ATOM 1086 C C . LEU A 1 140 ? -28.928 -8.065 8.534 1.00 88.44 140 LEU A C 1
ATOM 1088 O O . LEU A 1 140 ? -28.519 -9.111 8.027 1.00 88.44 140 LEU A O 1
ATOM 1092 N N . ASP A 1 141 ? -29.642 -7.167 7.856 1.00 87.00 141 ASP A N 1
ATOM 1093 C CA . ASP A 1 141 ? -29.887 -7.270 6.419 1.00 87.00 141 ASP A CA 1
ATOM 1094 C C . ASP A 1 141 ? -28.558 -7.345 5.626 1.00 87.00 141 ASP A C 1
ATOM 1096 O O . ASP A 1 141 ? -27.614 -6.624 5.976 1.00 87.00 141 ASP A O 1
ATOM 1100 N N . PRO A 1 142 ? -28.459 -8.160 4.553 1.00 81.75 142 PRO A N 1
ATOM 1101 C CA . PRO A 1 142 ? -27.241 -8.299 3.747 1.00 81.75 142 PRO A CA 1
ATOM 1102 C C . PRO A 1 142 ? -26.656 -6.987 3.201 1.00 81.75 142 PRO A C 1
ATOM 1104 O O . PRO A 1 142 ? -25.439 -6.888 3.002 1.00 81.75 142 PRO A O 1
ATOM 1107 N N . SER A 1 143 ? -27.487 -5.961 2.980 1.00 78.56 143 SER A N 1
ATOM 1108 C CA . SER A 1 143 ? -27.034 -4.620 2.573 1.00 78.56 143 SER A CA 1
ATOM 1109 C C . SER A 1 143 ? -26.213 -3.908 3.652 1.00 78.56 143 SER A C 1
ATOM 1111 O O . SER A 1 143 ? -25.420 -3.024 3.344 1.00 78.56 143 SER A O 1
ATOM 1113 N N . ARG A 1 144 ? -26.351 -4.326 4.915 1.00 80.44 144 ARG A N 1
ATOM 1114 C CA . ARG A 1 144 ? -25.652 -3.767 6.080 1.00 80.44 144 ARG A CA 1
ATOM 1115 C C . ARG A 1 144 ? -24.434 -4.596 6.488 1.00 80.44 144 ARG A C 1
ATOM 1117 O O . ARG A 1 144 ? -23.867 -4.362 7.552 1.00 80.44 144 ARG A O 1
ATOM 1124 N N . HIS A 1 145 ? -24.033 -5.580 5.680 1.00 82.19 145 HIS A N 1
ATOM 1125 C CA . HIS A 1 145 ? -22.816 -6.361 5.911 1.00 82.19 145 HIS A CA 1
ATOM 1126 C C . HIS A 1 145 ? -21.605 -5.598 5.371 1.00 82.19 145 HIS A C 1
ATOM 1128 O O . HIS A 1 145 ? -21.475 -5.378 4.164 1.00 82.19 145 HIS A O 1
ATOM 1134 N N . PHE A 1 146 ? -20.700 -5.216 6.267 1.00 82.06 146 PHE A N 1
ATOM 1135 C CA . PHE A 1 146 ? -19.518 -4.407 5.958 1.00 82.06 146 PHE A CA 1
ATOM 1136 C C . PHE A 1 146 ? -18.196 -5.159 6.147 1.00 82.06 146 PHE A C 1
ATOM 1138 O O . PHE A 1 146 ? -17.175 -4.750 5.607 1.00 82.06 146 PHE A O 1
ATOM 1145 N N . ILE A 1 147 ? -18.211 -6.295 6.842 1.00 86.06 147 ILE A N 1
ATOM 1146 C CA . ILE A 1 147 ? -17.127 -7.278 6.887 1.00 86.06 147 ILE A CA 1
ATOM 1147 C C . ILE A 1 147 ? -17.542 -8.435 5.981 1.00 86.06 147 ILE A C 1
ATOM 1149 O O . ILE A 1 147 ? -18.493 -9.152 6.285 1.00 86.06 147 ILE A O 1
ATOM 1153 N N . ARG A 1 148 ? -16.862 -8.605 4.848 1.00 78.88 148 ARG A N 1
ATOM 1154 C CA . ARG A 1 148 ? -17.154 -9.674 3.878 1.00 78.88 148 ARG A CA 1
ATOM 1155 C C . ARG A 1 148 ? -16.353 -10.931 4.166 1.00 78.88 148 ARG A C 1
ATOM 1157 O O . ARG A 1 148 ? -16.878 -12.030 4.042 1.00 78.88 148 ARG A O 1
ATOM 1164 N N . ALA A 1 149 ? -15.113 -10.760 4.606 1.00 77.81 149 ALA A N 1
ATOM 1165 C CA . ALA A 1 149 ? -14.263 -11.861 5.022 1.00 77.81 149 ALA A CA 1
ATOM 1166 C C . ALA A 1 149 ? -13.321 -11.422 6.144 1.00 77.81 149 ALA A C 1
ATOM 1168 O O . ALA A 1 149 ? -12.831 -10.291 6.153 1.00 77.81 149 ALA A O 1
ATOM 1169 N N . ALA A 1 150 ? -13.048 -12.345 7.062 1.00 83.56 150 ALA A N 1
ATOM 1170 C CA . ALA A 1 150 ? -11.971 -12.245 8.035 1.00 83.56 150 ALA A CA 1
ATOM 1171 C C . ALA A 1 150 ? -11.142 -13.529 7.938 1.00 83.56 150 ALA A C 1
ATOM 1173 O O . ALA A 1 150 ? -11.604 -14.616 8.285 1.00 83.56 150 ALA A O 1
ATOM 1174 N N . ILE A 1 151 ? -9.927 -13.408 7.415 1.00 80.62 151 ILE A N 1
ATOM 1175 C CA . ILE A 1 151 ? -9.029 -14.530 7.160 1.00 80.62 151 ILE A CA 1
ATOM 1176 C C . ILE A 1 151 ? -7.878 -14.481 8.157 1.00 80.62 151 ILE A C 1
ATOM 1178 O O . ILE A 1 151 ? -7.165 -13.483 8.247 1.00 80.62 151 ILE A O 1
ATOM 1182 N N . ASN A 1 152 ? -7.678 -15.590 8.867 1.00 81.88 152 ASN A N 1
ATOM 1183 C CA . ASN A 1 152 ? -6.470 -15.852 9.639 1.00 81.88 152 ASN A CA 1
ATOM 1184 C C . ASN A 1 152 ? -5.751 -17.061 9.038 1.00 81.88 152 ASN A C 1
ATOM 1186 O O . ASN A 1 152 ? -6.175 -18.202 9.224 1.00 81.88 152 ASN A O 1
ATOM 1190 N N . LYS A 1 153 ? -4.664 -16.813 8.308 1.00 73.50 153 LYS A N 1
ATOM 1191 C CA . LYS A 1 153 ? -3.809 -17.865 7.741 1.00 73.50 153 LYS A CA 1
ATOM 1192 C C . LYS A 1 153 ? -2.365 -17.572 8.106 1.00 73.50 153 LYS A C 1
ATOM 1194 O O . LYS A 1 153 ? -1.873 -16.486 7.832 1.00 73.50 153 LYS A O 1
ATOM 1199 N N . HIS A 1 154 ? -1.676 -18.538 8.710 1.00 73.31 154 HIS A N 1
ATOM 1200 C CA . HIS A 1 154 ? -0.251 -18.430 9.057 1.00 73.31 154 HIS A CA 1
ATOM 1201 C C . HIS A 1 154 ? 0.116 -17.182 9.899 1.00 73.31 154 HIS A C 1
ATOM 1203 O O . HIS A 1 154 ? 1.228 -16.669 9.799 1.00 73.31 154 HIS A O 1
ATOM 1209 N N . GLY A 1 155 ? -0.810 -16.676 10.727 1.00 69.12 155 GLY A N 1
ATOM 1210 C CA . GLY A 1 155 ? -0.606 -15.462 11.532 1.00 69.12 155 GLY A CA 1
ATOM 1211 C C . GLY A 1 155 ? -0.781 -14.141 10.767 1.00 69.12 155 GLY A C 1
ATOM 1212 O O . GLY A 1 155 ? -0.472 -13.072 11.308 1.00 69.12 155 GLY A O 1
ATOM 1213 N N . PHE A 1 156 ? -1.266 -14.207 9.524 1.00 72.19 156 PHE A N 1
ATOM 1214 C CA . PHE A 1 156 ? -1.736 -13.063 8.751 1.00 72.19 156 PHE A CA 1
ATOM 1215 C C . PHE A 1 156 ? -3.223 -12.866 9.006 1.00 72.19 156 PHE A C 1
ATOM 1217 O O . PHE A 1 156 ? -4.011 -13.782 8.773 1.00 72.19 156 PHE A O 1
ATOM 1224 N N . PHE A 1 157 ? -3.583 -11.670 9.456 1.00 74.62 157 PHE A N 1
ATOM 1225 C CA . PHE A 1 157 ? -4.970 -11.254 9.597 1.00 74.62 157 PHE A CA 1
ATOM 1226 C C . PHE A 1 157 ? -5.309 -10.358 8.415 1.00 74.62 157 PHE A C 1
ATOM 1228 O O . PHE A 1 157 ? -4.712 -9.289 8.272 1.00 74.62 157 PHE A O 1
ATOM 1235 N N . ILE A 1 158 ? -6.229 -10.818 7.569 1.00 73.19 158 ILE A N 1
ATOM 1236 C CA . ILE A 1 158 ? -6.759 -10.047 6.447 1.00 73.19 158 ILE A CA 1
ATOM 1237 C C . ILE A 1 158 ? -8.245 -9.844 6.676 1.00 73.19 158 ILE A C 1
ATOM 1239 O O . ILE A 1 158 ? -8.980 -10.805 6.905 1.00 73.19 158 ILE A O 1
ATOM 1243 N N . ILE A 1 159 ? -8.682 -8.594 6.602 1.00 75.88 159 ILE A N 1
ATOM 1244 C CA . ILE A 1 159 ? -10.103 -8.261 6.636 1.00 75.88 159 ILE A CA 1
ATOM 1245 C C . ILE A 1 159 ? -10.463 -7.602 5.326 1.00 75.88 159 ILE A C 1
ATOM 1247 O O . ILE A 1 159 ? -9.822 -6.628 4.935 1.00 75.88 159 ILE A O 1
ATOM 1251 N N . ALA A 1 160 ? -11.504 -8.125 4.688 1.00 68.81 160 ALA A N 1
ATOM 1252 C CA . ALA A 1 160 ? -12.093 -7.525 3.511 1.00 68.81 160 ALA A CA 1
ATOM 1253 C C . ALA A 1 160 ? -13.394 -6.814 3.872 1.00 68.81 160 ALA A C 1
ATOM 1255 O O . ALA A 1 160 ? -14.362 -7.448 4.300 1.00 68.81 160 ALA A O 1
ATOM 1256 N N . SER A 1 161 ? -13.412 -5.499 3.670 1.00 69.75 161 SER A N 1
ATOM 1257 C CA . SER A 1 161 ? -14.632 -4.704 3.562 1.00 69.75 161 SER A CA 1
ATOM 1258 C C . SER A 1 161 ? -14.903 -4.383 2.083 1.00 69.75 161 SER A C 1
ATOM 1260 O O . SER A 1 161 ? -13.997 -4.528 1.259 1.00 69.75 161 SER A O 1
ATOM 1262 N N . PRO A 1 162 ? -16.120 -3.941 1.707 1.00 62.16 162 PRO A N 1
ATOM 1263 C CA . PRO A 1 162 ? -16.458 -3.613 0.318 1.00 62.16 162 PRO A CA 1
ATOM 1264 C C . PRO A 1 162 ? -15.496 -2.640 -0.386 1.00 62.16 162 PRO A C 1
ATOM 1266 O O . PRO A 1 162 ? -15.473 -2.601 -1.612 1.00 62.16 162 PRO A O 1
ATOM 1269 N N . LEU A 1 163 ? -14.711 -1.857 0.366 1.00 61.94 163 LEU A N 1
ATOM 1270 C CA . LEU A 1 163 ? -13.829 -0.814 -0.165 1.00 61.94 163 LEU A CA 1
ATOM 1271 C C . LEU A 1 163 ? -12.378 -0.901 0.338 1.00 61.94 163 LEU A C 1
ATOM 1273 O O . LEU A 1 163 ? -11.538 -0.122 -0.110 1.00 61.94 163 LEU A O 1
ATOM 1277 N N . THR A 1 164 ? -12.043 -1.784 1.286 1.00 73.12 164 THR A N 1
ATOM 1278 C CA . THR A 1 164 ? -10.717 -1.778 1.930 1.00 73.12 164 THR A CA 1
ATOM 1279 C C . THR A 1 164 ? -10.275 -3.171 2.366 1.00 73.12 164 THR A C 1
ATOM 1281 O O . THR A 1 164 ? -11.047 -3.946 2.929 1.00 73.12 164 THR A O 1
ATOM 1284 N N . LEU A 1 165 ? -8.993 -3.465 2.135 1.00 78.12 165 LEU A N 1
ATOM 1285 C CA . LEU A 1 165 ? -8.310 -4.618 2.710 1.00 78.12 165 LEU A CA 1
ATOM 1286 C C . LEU A 1 165 ? -7.389 -4.159 3.838 1.00 78.12 165 LEU A C 1
ATOM 1288 O O . LEU A 1 165 ? -6.514 -3.320 3.629 1.00 78.12 165 LEU A O 1
ATOM 1292 N N . TYR A 1 166 ? -7.557 -4.745 5.019 1.00 79.38 166 TYR A N 1
ATOM 1293 C CA . TYR A 1 166 ? -6.684 -4.509 6.167 1.00 79.38 166 TYR A CA 1
ATOM 1294 C C . TYR A 1 166 ? -5.714 -5.675 6.320 1.00 79.38 166 TYR A C 1
ATOM 1296 O O . TYR A 1 166 ? -6.123 -6.827 6.201 1.00 79.38 166 TYR A O 1
ATOM 1304 N N . GLY A 1 167 ? -4.446 -5.379 6.610 1.00 82.50 167 GLY A N 1
ATOM 1305 C CA . GLY A 1 167 ? -3.405 -6.376 6.852 1.00 82.50 167 GLY A CA 1
ATOM 1306 C C . GLY A 1 167 ? -2.488 -5.958 7.999 1.00 82.50 167 GLY A C 1
ATOM 1307 O O . GLY A 1 167 ? -2.185 -4.780 8.164 1.00 82.50 167 GLY A O 1
ATOM 1308 N N . ASN A 1 168 ? -2.023 -6.923 8.794 1.00 80.88 168 ASN A N 1
ATOM 1309 C CA . ASN A 1 168 ? -1.156 -6.676 9.955 1.00 80.88 168 ASN A CA 1
ATOM 1310 C C . ASN A 1 168 ? 0.350 -6.858 9.670 1.00 80.88 168 ASN A C 1
ATOM 1312 O O . ASN A 1 168 ? 1.164 -6.790 10.593 1.00 80.88 168 ASN A O 1
ATOM 1316 N N . ARG A 1 169 ? 0.734 -7.166 8.425 1.00 84.44 169 ARG A N 1
ATOM 1317 C CA . ARG A 1 169 ? 2.115 -7.472 8.021 1.00 84.44 169 ARG A CA 1
ATOM 1318 C C . ARG A 1 169 ? 2.411 -6.897 6.637 1.00 84.44 169 ARG A C 1
ATOM 1320 O O . ARG A 1 169 ? 1.557 -6.928 5.761 1.00 84.44 169 ARG A O 1
ATOM 1327 N N . ASN A 1 170 ? 3.651 -6.462 6.434 1.00 87.38 170 ASN A N 1
ATOM 1328 C CA . ASN A 1 170 ? 4.191 -5.931 5.179 1.00 87.38 170 ASN A CA 1
ATOM 1329 C C . ASN A 1 170 ? 5.350 -6.805 4.660 1.00 87.38 170 ASN A C 1
ATOM 1331 O O . ASN A 1 170 ? 6.447 -6.324 4.399 1.00 87.38 170 ASN A O 1
ATOM 1335 N N . THR A 1 171 ? 5.136 -8.121 4.588 1.00 92.19 171 THR A N 1
ATOM 1336 C CA . THR A 1 171 ? 6.136 -9.076 4.086 1.00 92.19 171 THR A CA 1
ATOM 1337 C C . THR A 1 171 ? 5.715 -9.637 2.733 1.00 92.19 171 THR A C 1
ATOM 1339 O O . THR A 1 171 ? 4.529 -9.666 2.410 1.00 92.19 171 THR A O 1
ATOM 1342 N N . ARG A 1 172 ? 6.670 -10.177 1.966 1.00 94.19 172 ARG A N 1
ATOM 1343 C CA . ARG A 1 172 ? 6.406 -10.840 0.675 1.00 94.19 172 ARG A CA 1
ATOM 1344 C C . ARG A 1 172 ? 5.304 -11.904 0.773 1.00 94.19 172 ARG A C 1
ATOM 1346 O O . ARG A 1 172 ? 4.386 -11.919 -0.039 1.00 94.19 172 ARG A O 1
ATOM 1353 N N . ALA A 1 173 ? 5.360 -12.751 1.804 1.00 91.94 173 ALA A N 1
ATOM 1354 C CA . ALA A 1 173 ? 4.355 -13.788 2.047 1.00 91.94 173 ALA A CA 1
ATOM 1355 C C . ALA A 1 173 ? 2.978 -13.206 2.407 1.00 91.94 173 ALA A C 1
ATOM 13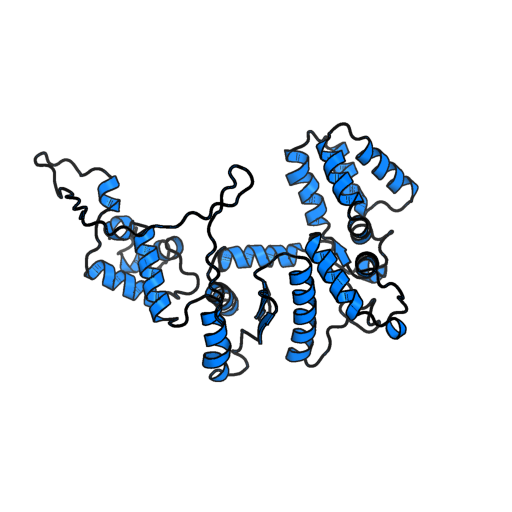57 O O . ALA A 1 173 ? 1.963 -13.699 1.917 1.00 91.94 173 ALA A O 1
ATOM 1358 N N . ALA A 1 174 ? 2.943 -12.139 3.214 1.00 89.81 174 ALA A N 1
ATOM 1359 C CA . ALA A 1 174 ? 1.699 -11.457 3.556 1.00 89.81 174 ALA A CA 1
ATOM 1360 C C . ALA A 1 174 ? 1.053 -10.823 2.316 1.00 89.81 174 ALA A C 1
ATOM 1362 O O . ALA A 1 174 ? -0.142 -10.991 2.102 1.00 89.81 174 ALA A O 1
ATOM 1363 N N . PHE A 1 175 ? 1.841 -10.163 1.461 1.00 92.81 175 PHE A N 1
ATOM 1364 C CA . PHE A 1 175 ? 1.335 -9.571 0.225 1.00 92.81 175 PHE A CA 1
ATOM 1365 C C . PHE A 1 175 ? 0.869 -10.616 -0.785 1.00 92.81 175 PHE A C 1
ATOM 1367 O O . PHE A 1 175 ? -0.181 -10.426 -1.391 1.00 92.81 175 PHE A O 1
ATOM 1374 N N . LYS A 1 176 ? 1.574 -11.746 -0.926 1.00 94.06 176 LYS A N 1
ATOM 1375 C CA . LYS A 1 176 ? 1.078 -12.872 -1.730 1.00 94.06 176 LYS A CA 1
ATOM 1376 C C . LYS A 1 176 ? -0.312 -13.302 -1.264 1.00 94.06 176 LYS A C 1
ATOM 1378 O O . LYS A 1 176 ? -1.218 -13.426 -2.084 1.00 94.06 176 LYS A O 1
ATOM 1383 N N . GLN A 1 177 ? -0.479 -13.510 0.044 1.00 89.69 177 GLN A N 1
ATOM 1384 C CA . GLN A 1 177 ? -1.775 -13.888 0.602 1.00 89.69 177 GLN A CA 1
ATOM 1385 C C . GLN A 1 177 ? -2.820 -12.797 0.357 1.00 89.69 177 GLN A C 1
ATOM 1387 O O . GLN A 1 177 ? -3.931 -13.117 -0.038 1.00 89.69 177 GLN A O 1
ATOM 1392 N N . LEU A 1 178 ? -2.456 -11.523 0.513 1.00 89.56 178 LEU A N 1
ATOM 1393 C CA . LEU A 1 178 ? -3.342 -10.393 0.238 1.00 89.56 178 LEU A CA 1
ATOM 1394 C C . LEU A 1 178 ? -3.881 -10.421 -1.196 1.00 89.56 178 LEU A C 1
ATOM 1396 O O . LEU A 1 178 ? -5.079 -10.234 -1.378 1.00 89.56 178 LEU A O 1
ATOM 1400 N N . PHE A 1 179 ? -3.044 -10.689 -2.203 1.00 91.25 179 PHE A N 1
ATOM 1401 C CA . PHE A 1 179 ? -3.511 -10.787 -3.591 1.00 91.25 179 PHE A CA 1
ATOM 1402 C C . PHE A 1 179 ? -4.408 -12.005 -3.836 1.00 91.25 179 PHE A C 1
ATOM 1404 O O . PHE A 1 179 ? -5.413 -11.860 -4.524 1.00 91.25 179 PHE A O 1
ATOM 1411 N N . ILE A 1 180 ? -4.097 -13.166 -3.245 1.00 90.25 180 ILE A N 1
ATOM 1412 C CA . ILE A 1 180 ? -4.973 -14.352 -3.321 1.00 90.25 180 ILE A CA 1
ATOM 1413 C C . ILE A 1 180 ? -6.359 -14.007 -2.769 1.00 90.25 180 ILE A C 1
ATOM 1415 O O . ILE A 1 180 ? -7.357 -14.133 -3.467 1.00 90.25 180 ILE A O 1
ATOM 1419 N N . GLU A 1 181 ? -6.405 -13.489 -1.542 1.00 84.88 181 GLU A N 1
ATOM 1420 C CA . GLU A 1 181 ? -7.669 -13.195 -0.868 1.00 84.88 181 GLU A CA 1
ATOM 1421 C C . GLU A 1 181 ? -8.433 -12.049 -1.546 1.00 84.88 181 GLU A C 1
ATOM 1423 O O . GLU A 1 181 ? -9.658 -12.076 -1.575 1.00 84.88 181 GLU A O 1
ATOM 1428 N N . LEU A 1 182 ? -7.745 -11.058 -2.128 1.00 85.81 182 LEU A N 1
ATOM 1429 C CA . LEU A 1 182 ? -8.390 -10.007 -2.920 1.00 85.81 182 LEU A CA 1
ATOM 1430 C C . LEU A 1 182 ? -9.147 -10.600 -4.115 1.00 85.81 182 LEU A C 1
ATOM 1432 O O . LEU A 1 182 ? -10.307 -10.258 -4.333 1.00 85.81 182 LEU A O 1
ATOM 1436 N N . PHE A 1 183 ? -8.492 -11.463 -4.893 1.00 88.62 183 PHE A N 1
ATOM 1437 C CA . PHE A 1 183 ? -9.076 -12.042 -6.103 1.00 88.62 183 PHE A CA 1
ATOM 1438 C C . PHE A 1 183 ? -10.203 -13.022 -5.760 1.00 88.62 183 PHE A C 1
ATOM 1440 O O . PHE A 1 183 ? -11.282 -12.932 -6.351 1.00 88.62 183 PHE A O 1
ATOM 1447 N N . ASP A 1 184 ? -9.992 -13.873 -4.752 1.00 85.12 184 ASP A N 1
ATOM 1448 C CA . ASP A 1 184 ? -11.006 -14.803 -4.248 1.00 85.12 184 ASP A CA 1
ATOM 1449 C C . ASP A 1 184 ? -12.228 -14.047 -3.706 1.00 85.12 184 ASP A C 1
ATOM 1451 O O . ASP A 1 184 ? -13.369 -14.405 -3.999 1.00 85.12 184 ASP A O 1
ATOM 1455 N N . MET A 1 185 ? -12.017 -12.962 -2.952 1.00 78.25 185 MET A N 1
ATOM 1456 C CA . MET A 1 185 ? -13.103 -12.153 -2.396 1.00 78.25 185 MET A CA 1
ATOM 1457 C C . MET A 1 185 ? -13.925 -11.475 -3.490 1.00 78.25 185 MET A C 1
ATOM 1459 O O . MET A 1 185 ? -15.154 -11.508 -3.426 1.00 78.25 185 MET A O 1
ATOM 1463 N N . VAL A 1 186 ? -13.286 -10.904 -4.518 1.00 81.81 186 VAL A N 1
ATOM 1464 C CA . VAL A 1 186 ? -14.023 -10.311 -5.645 1.00 81.81 186 VAL A CA 1
ATOM 1465 C C . VAL A 1 186 ? -14.898 -11.363 -6.322 1.00 81.81 186 VAL A C 1
ATOM 1467 O O . VAL A 1 186 ? -16.067 -11.085 -6.594 1.00 81.81 186 VAL A O 1
ATOM 1470 N N . GLN A 1 187 ? -14.390 -12.582 -6.517 1.00 84.62 187 GLN A N 1
ATOM 1471 C CA . GLN A 1 187 ? -15.187 -13.678 -7.064 1.00 84.62 187 GLN A CA 1
ATOM 1472 C C . GLN A 1 187 ? -16.352 -14.065 -6.152 1.00 84.62 187 GLN A C 1
ATOM 1474 O O . GLN A 1 187 ? -17.464 -14.236 -6.638 1.00 84.62 187 GLN A O 1
ATOM 1479 N N . GLN A 1 188 ? -16.132 -14.165 -4.843 1.00 77.56 188 GLN A N 1
ATOM 1480 C CA . GLN A 1 188 ? -17.187 -14.511 -3.886 1.00 77.56 188 GLN A CA 1
ATOM 1481 C C . GLN A 1 188 ? -18.290 -13.449 -3.817 1.00 77.56 188 GLN A C 1
ATOM 1483 O O . GLN A 1 188 ? -19.461 -13.792 -3.699 1.00 77.56 188 GLN A O 1
ATOM 1488 N N . VAL A 1 189 ? -17.929 -12.164 -3.878 1.00 73.00 189 VAL A N 1
ATOM 1489 C CA . VAL A 1 189 ? -18.882 -11.053 -3.731 1.00 73.00 189 VAL A CA 1
ATOM 1490 C C . VAL A 1 189 ? -19.613 -10.744 -5.036 1.00 73.00 189 VAL A C 1
ATOM 1492 O O . VAL A 1 189 ? -20.784 -10.378 -5.006 1.00 73.00 189 VAL A O 1
ATOM 1495 N N . THR A 1 190 ? -18.931 -10.850 -6.177 1.00 79.25 190 THR A N 1
ATOM 1496 C CA . THR A 1 190 ? -19.489 -10.454 -7.482 1.00 79.25 190 THR A CA 1
ATOM 1497 C C . THR A 1 190 ? -19.919 -11.633 -8.348 1.00 79.25 190 THR A C 1
ATOM 1499 O O . THR A 1 190 ? -20.442 -11.415 -9.440 1.00 79.25 190 THR A O 1
ATOM 1502 N N . GLU A 1 191 ? -19.650 -12.863 -7.899 1.00 84.31 191 GLU A N 1
ATOM 1503 C CA . GLU A 1 191 ? -19.793 -14.113 -8.663 1.00 84.31 191 GLU A CA 1
ATOM 1504 C C . GLU A 1 191 ? -18.979 -14.126 -9.972 1.00 84.31 191 GLU A C 1
ATOM 1506 O O . GLU A 1 191 ? -19.183 -14.966 -10.849 1.00 84.31 191 GLU A O 1
ATOM 1511 N N . ARG A 1 192 ? -18.030 -13.191 -10.121 1.00 86.00 192 ARG A N 1
ATOM 1512 C CA . ARG A 1 192 ? -17.190 -13.017 -11.308 1.00 86.00 192 ARG A CA 1
ATOM 1513 C C . ARG A 1 192 ? -15.725 -12.955 -10.911 1.00 86.00 192 ARG A C 1
ATOM 1515 O O . ARG A 1 192 ? -15.341 -12.199 -10.024 1.00 86.00 192 ARG A O 1
ATOM 1522 N N . GLU A 1 193 ? -14.893 -13.728 -11.599 1.00 87.94 193 GLU A N 1
ATOM 1523 C CA . GLU A 1 193 ? -13.446 -13.688 -11.385 1.00 87.94 193 GLU A CA 1
ATOM 1524 C C . GLU A 1 193 ? -12.893 -12.300 -11.741 1.00 87.94 193 GLU A C 1
ATOM 1526 O O . GLU A 1 193 ? -13.193 -11.737 -12.801 1.00 87.94 193 GLU A O 1
ATOM 1531 N N . LEU A 1 194 ? -12.036 -11.759 -10.871 1.00 87.88 194 LEU A N 1
ATOM 1532 C CA . LEU A 1 194 ? -11.221 -10.607 -11.225 1.00 87.88 194 LEU A CA 1
ATOM 1533 C C . LEU A 1 194 ? -10.143 -11.054 -12.219 1.00 87.88 194 LEU A C 1
ATOM 1535 O O . LEU A 1 194 ? -9.097 -11.572 -11.842 1.00 87.88 194 LEU A O 1
ATOM 1539 N N . GLY A 1 195 ? -10.406 -10.858 -13.506 1.00 91.19 195 GLY A N 1
ATOM 1540 C CA . GLY A 1 195 ? -9.421 -11.083 -14.556 1.00 91.19 195 GLY A CA 1
ATOM 1541 C C . GLY A 1 195 ? -8.393 -9.952 -14.630 1.00 91.19 195 GLY A C 1
ATOM 1542 O O . GLY A 1 195 ? -8.749 -8.784 -14.473 1.00 91.19 195 GLY A O 1
ATOM 1543 N N . LEU A 1 196 ? -7.146 -10.282 -14.967 1.00 93.62 196 LEU A N 1
ATOM 1544 C CA . LEU A 1 196 ? -6.102 -9.321 -15.340 1.00 93.62 196 LEU A CA 1
ATOM 1545 C C . LEU A 1 196 ? -5.645 -9.564 -16.785 1.00 93.62 196 LEU A C 1
ATOM 1547 O O . LEU A 1 196 ? -5.205 -10.662 -17.113 1.00 93.62 196 LEU A O 1
ATOM 1551 N N . ARG A 1 197 ? -5.702 -8.531 -17.630 1.00 91.50 197 ARG A N 1
ATOM 1552 C CA . ARG A 1 197 ? -5.571 -8.616 -19.096 1.00 91.50 197 ARG A CA 1
ATOM 1553 C C . ARG A 1 197 ? -4.364 -9.395 -19.648 1.00 91.50 197 ARG A C 1
ATOM 1555 O O . ARG A 1 197 ? -4.573 -10.190 -20.558 1.00 91.50 197 ARG A O 1
ATOM 1562 N N . PRO A 1 198 ? -3.131 -9.266 -19.125 1.00 91.75 198 PRO A N 1
ATOM 1563 C CA . PRO A 1 198 ? -2.008 -10.064 -19.638 1.00 91.75 198 PRO A CA 1
ATOM 1564 C C . PRO A 1 198 ? -2.115 -11.563 -19.312 1.00 91.75 198 PRO A C 1
ATOM 1566 O O . PRO A 1 198 ? -1.449 -12.376 -19.943 1.00 91.75 198 PRO A O 1
ATOM 1569 N N . TRP A 1 199 ? -2.952 -11.941 -18.346 1.00 94.69 199 TRP A N 1
ATOM 1570 C CA . TRP A 1 199 ? -3.154 -13.326 -17.901 1.00 94.69 199 TRP A CA 1
ATOM 1571 C C . TRP A 1 199 ? -4.505 -13.898 -18.355 1.00 94.69 199 TRP A C 1
ATOM 1573 O O . TRP A 1 199 ? -4.687 -15.114 -18.395 1.00 94.69 199 TRP A O 1
ATOM 1583 N N . ARG A 1 200 ? -5.457 -13.007 -18.650 1.00 93.88 200 ARG A N 1
ATOM 1584 C CA . ARG A 1 200 ? -6.828 -13.253 -19.106 1.00 93.88 200 ARG A CA 1
ATOM 1585 C C . ARG A 1 200 ? -7.168 -12.174 -20.151 1.00 93.88 200 ARG A C 1
ATOM 1587 O O . ARG A 1 200 ? -7.627 -11.107 -19.752 1.00 93.88 200 ARG A O 1
ATOM 1594 N N . PRO A 1 201 ? -6.944 -12.401 -21.458 1.00 89.88 201 PRO A N 1
ATOM 1595 C CA . PRO A 1 201 ? -7.030 -11.358 -22.494 1.00 89.88 201 PRO A CA 1
ATOM 1596 C C . PRO A 1 201 ? -8.333 -10.542 -22.516 1.00 89.88 201 PRO A C 1
ATOM 1598 O O . PRO A 1 201 ? -8.305 -9.333 -22.737 1.00 89.88 201 PRO A O 1
ATOM 1601 N N . GLU A 1 202 ? -9.460 -11.175 -22.189 1.00 89.44 202 GLU A N 1
ATOM 1602 C CA . GLU A 1 202 ? -10.786 -10.538 -22.156 1.00 89.44 202 GLU A CA 1
ATOM 1603 C C . GLU A 1 202 ? -11.044 -9.688 -20.900 1.00 89.44 202 GLU A C 1
ATOM 1605 O O . GLU A 1 202 ? -12.104 -9.082 -20.738 1.00 89.44 202 GLU A O 1
ATOM 1610 N N . ALA A 1 203 ? -10.096 -9.638 -19.965 1.00 91.31 203 ALA A N 1
ATOM 1611 C CA . ALA A 1 203 ? -10.295 -8.946 -18.709 1.00 91.31 203 ALA A CA 1
ATOM 1612 C C . ALA A 1 203 ? -10.291 -7.416 -18.846 1.00 91.31 203 ALA A C 1
ATOM 1614 O O . ALA A 1 203 ? -9.549 -6.811 -19.629 1.00 91.31 203 ALA A O 1
ATOM 1615 N N . ASN A 1 204 ? -11.089 -6.774 -17.991 1.00 87.31 204 ASN A N 1
ATOM 1616 C CA . ASN A 1 204 ? -11.175 -5.316 -17.900 1.00 87.31 204 ASN A CA 1
ATOM 1617 C C . ASN A 1 204 ? -10.096 -4.704 -17.002 1.00 87.31 204 ASN A C 1
ATOM 1619 O O . ASN A 1 204 ? -9.691 -3.565 -17.240 1.00 87.31 204 ASN A O 1
ATOM 1623 N N . CYS A 1 205 ? -9.615 -5.428 -15.984 1.00 90.50 205 CYS A N 1
ATOM 1624 C CA . CYS A 1 205 ? -8.493 -4.951 -15.185 1.00 90.50 205 CYS A CA 1
ATOM 1625 C C . CYS A 1 205 ? -7.208 -5.130 -15.998 1.00 90.50 205 CYS A C 1
ATOM 1627 O O . CYS A 1 205 ? -6.837 -6.240 -16.374 1.00 90.50 205 CYS A O 1
ATOM 1629 N N . ARG A 1 206 ? -6.550 -4.020 -16.322 1.00 90.38 206 ARG A N 1
ATOM 1630 C CA . ARG A 1 206 ? -5.408 -4.007 -17.245 1.00 90.38 206 ARG A CA 1
ATOM 1631 C C . ARG A 1 206 ? -4.083 -4.146 -16.512 1.00 90.38 206 ARG A C 1
ATOM 1633 O O . ARG A 1 206 ? -3.223 -4.929 -16.900 1.00 90.38 206 ARG A O 1
ATOM 1640 N N . VAL A 1 207 ? -3.930 -3.350 -15.460 1.00 92.31 207 VAL A N 1
ATOM 1641 C CA . VAL A 1 207 ? -2.665 -3.096 -14.776 1.00 92.31 207 VAL A CA 1
ATOM 1642 C C . VAL A 1 207 ? -2.946 -2.890 -13.294 1.00 92.31 207 VAL A C 1
ATOM 1644 O O . VAL A 1 207 ? -3.904 -2.211 -12.927 1.00 92.31 207 VAL A O 1
ATOM 1647 N N . ILE A 1 208 ? -2.078 -3.437 -12.450 1.00 92.62 208 ILE A N 1
ATOM 1648 C CA . ILE A 1 208 ? -2.004 -3.107 -11.030 1.00 92.62 208 ILE A CA 1
ATOM 1649 C C . ILE A 1 208 ? -1.006 -1.958 -10.871 1.00 92.62 208 ILE A C 1
ATOM 1651 O O . ILE A 1 208 ? 0.142 -2.053 -11.310 1.00 92.62 208 ILE A O 1
ATOM 1655 N N . LEU A 1 209 ? -1.450 -0.860 -10.263 1.00 92.38 209 LEU A N 1
ATOM 1656 C CA . LEU A 1 209 ? -0.626 0.313 -9.981 1.00 92.38 209 LEU A CA 1
ATOM 1657 C C . LEU A 1 209 ? -0.245 0.317 -8.497 1.00 92.38 209 LEU A C 1
ATOM 1659 O O . LEU A 1 209 ? -1.132 0.374 -7.650 1.00 92.38 209 LEU A O 1
ATOM 1663 N N . LEU A 1 210 ? 1.053 0.278 -8.189 1.00 90.56 210 LEU A N 1
ATOM 1664 C CA . LEU A 1 210 ? 1.571 0.271 -6.812 1.00 90.56 210 LEU A CA 1
ATOM 1665 C C . LEU A 1 210 ? 2.595 1.384 -6.589 1.00 90.56 210 LEU A C 1
ATOM 1667 O O . LEU A 1 210 ? 3.211 1.881 -7.530 1.00 90.56 210 LEU A O 1
ATOM 1671 N N . ASP A 1 211 ? 2.870 1.705 -5.327 1.00 85.06 211 ASP A N 1
ATOM 1672 C CA . ASP A 1 211 ? 3.876 2.709 -4.942 1.00 85.06 211 ASP A CA 1
ATOM 1673 C C . ASP A 1 211 ? 5.322 2.212 -5.126 1.00 85.06 211 ASP A C 1
ATOM 1675 O O . ASP A 1 211 ? 6.283 2.973 -5.011 1.00 85.06 211 ASP A O 1
ATOM 1679 N N . GLY A 1 212 ? 5.468 0.935 -5.500 1.00 84.12 212 GLY A N 1
ATOM 1680 C CA . GLY A 1 212 ? 6.735 0.311 -5.857 1.00 84.12 212 GLY A CA 1
ATOM 1681 C C . GLY A 1 212 ? 7.541 -0.174 -4.653 1.00 84.12 212 GLY A C 1
ATOM 1682 O O . GLY A 1 212 ? 8.770 -0.226 -4.708 1.00 84.12 212 GLY A O 1
ATOM 1683 N N . GLU A 1 213 ? 6.846 -0.532 -3.572 1.00 90.62 213 GLU A N 1
ATOM 1684 C CA . GLU A 1 213 ? 7.422 -1.234 -2.430 1.00 90.62 213 GLU A CA 1
ATOM 1685 C C . GLU A 1 213 ? 7.841 -2.658 -2.839 1.00 90.62 213 GLU A C 1
ATOM 1687 O O . GLU A 1 213 ? 7.140 -3.360 -3.575 1.00 90.62 213 GLU A O 1
ATOM 1692 N N . VAL A 1 214 ? 9.041 -3.062 -2.412 1.00 93.44 214 VAL A N 1
ATOM 1693 C CA . VAL A 1 214 ? 9.712 -4.261 -2.931 1.00 93.44 214 VAL A CA 1
ATOM 1694 C C . VAL A 1 214 ? 8.973 -5.536 -2.543 1.00 93.44 214 VAL A C 1
ATOM 1696 O O . VAL A 1 214 ? 8.767 -6.405 -3.391 1.00 93.44 214 VAL A O 1
ATOM 1699 N N . THR A 1 215 ? 8.568 -5.669 -1.282 1.00 94.56 215 THR A N 1
ATOM 1700 C CA . THR A 1 215 ? 7.923 -6.893 -0.802 1.00 94.56 215 THR A CA 1
ATOM 1701 C C . THR A 1 215 ? 6.515 -7.070 -1.372 1.00 94.56 215 THR A C 1
ATOM 1703 O O . THR A 1 215 ? 6.104 -8.203 -1.616 1.00 94.56 215 THR A O 1
ATOM 1706 N N . GLN A 1 216 ? 5.813 -5.982 -1.683 1.00 93.69 216 GLN A N 1
ATOM 1707 C CA . GLN A 1 216 ? 4.503 -5.950 -2.319 1.00 93.69 216 GLN A CA 1
ATOM 1708 C C . GLN A 1 216 ? 4.597 -6.382 -3.777 1.00 93.69 216 GLN A C 1
ATOM 1710 O O . GLN A 1 216 ? 3.836 -7.251 -4.198 1.00 93.69 216 GLN A O 1
ATOM 1715 N N . ALA A 1 217 ? 5.566 -5.856 -4.533 1.00 95.81 217 ALA A N 1
ATOM 1716 C CA . ALA A 1 217 ? 5.815 -6.303 -5.901 1.00 95.81 217 ALA A CA 1
ATOM 1717 C C . ALA A 1 217 ? 6.239 -7.781 -5.947 1.00 95.81 217 ALA A C 1
ATOM 1719 O O . ALA A 1 217 ? 5.746 -8.543 -6.775 1.00 95.81 217 ALA A O 1
ATOM 1720 N N . GLN A 1 218 ? 7.101 -8.218 -5.026 1.00 96.31 218 GLN A N 1
ATOM 1721 C CA . GLN A 1 218 ? 7.498 -9.625 -4.920 1.00 96.31 218 GLN A CA 1
ATOM 1722 C C . GLN A 1 218 ? 6.320 -10.538 -4.557 1.00 96.31 218 GLN A C 1
ATOM 1724 O O . GLN A 1 218 ? 6.163 -11.598 -5.158 1.00 96.31 218 GLN A O 1
ATOM 1729 N N . GLY A 1 219 ? 5.482 -10.131 -3.599 1.00 96.44 219 GLY A N 1
ATOM 1730 C CA . GLY A 1 219 ? 4.286 -10.877 -3.210 1.00 96.44 219 GLY A CA 1
ATOM 1731 C C . GLY A 1 219 ? 3.268 -10.964 -4.347 1.00 96.44 219 GLY A C 1
ATOM 1732 O O . GLY A 1 219 ? 2.696 -12.028 -4.574 1.00 96.44 219 GLY A O 1
ATOM 1733 N N . PHE A 1 220 ? 3.105 -9.883 -5.117 1.00 97.19 220 PHE A N 1
ATOM 1734 C CA . PHE A 1 220 ? 2.309 -9.891 -6.343 1.00 97.19 220 PHE A CA 1
ATOM 1735 C C . PHE A 1 220 ? 2.871 -10.880 -7.369 1.00 97.19 220 PHE A C 1
ATOM 1737 O O . PHE A 1 220 ? 2.131 -11.706 -7.891 1.00 97.19 220 PHE A O 1
ATOM 1744 N N . GLY A 1 221 ? 4.185 -10.863 -7.605 1.00 97.31 221 GLY A N 1
ATOM 1745 C CA . GLY A 1 221 ? 4.844 -11.833 -8.480 1.00 97.31 221 GLY A CA 1
ATOM 1746 C C . GLY A 1 221 ? 4.607 -13.282 -8.048 1.00 97.31 221 GLY A C 1
ATOM 1747 O O . GLY A 1 221 ? 4.301 -14.127 -8.883 1.00 97.31 221 GLY A O 1
ATOM 1748 N N . ASP A 1 222 ? 4.688 -13.578 -6.748 1.00 97.81 222 ASP A N 1
ATOM 1749 C CA . ASP A 1 222 ? 4.437 -14.929 -6.227 1.00 97.81 222 ASP A CA 1
ATOM 1750 C C . ASP A 1 222 ? 2.987 -15.381 -6.400 1.00 97.81 222 ASP A C 1
ATOM 1752 O O . ASP A 1 222 ? 2.727 -16.577 -6.555 1.00 97.81 222 ASP A O 1
ATOM 1756 N N . PHE A 1 223 ? 2.041 -14.445 -6.327 1.00 97.06 223 PHE A N 1
ATOM 1757 C CA . PHE A 1 223 ? 0.646 -14.697 -6.668 1.00 97.06 223 PHE A CA 1
ATOM 1758 C C . PHE A 1 223 ? 0.518 -15.027 -8.162 1.00 97.06 223 PHE A C 1
ATOM 1760 O O . PHE A 1 223 ? -0.087 -16.040 -8.518 1.00 97.06 223 PHE A O 1
ATOM 1767 N N . LEU A 1 224 ? 1.172 -14.246 -9.028 1.00 97.38 224 LEU A N 1
ATOM 1768 C CA . LEU A 1 224 ? 1.130 -14.439 -10.478 1.00 97.38 224 LEU A CA 1
ATOM 1769 C C . LEU A 1 224 ? 1.664 -15.801 -10.929 1.00 97.38 224 LEU A C 1
ATOM 1771 O O . LEU A 1 224 ? 1.153 -16.342 -11.903 1.00 97.38 224 LEU A O 1
ATOM 1775 N N . VAL A 1 225 ? 2.631 -16.389 -10.217 1.00 97.38 225 VAL A N 1
ATOM 1776 C CA . VAL A 1 225 ? 3.123 -17.746 -10.525 1.00 97.38 225 VAL A CA 1
ATOM 1777 C C . VAL A 1 225 ? 1.999 -18.786 -10.483 1.00 97.38 225 VAL A C 1
ATOM 1779 O O . VAL A 1 225 ? 1.989 -19.691 -11.311 1.00 97.38 225 VAL A O 1
ATOM 1782 N N . GLY A 1 226 ? 1.068 -18.671 -9.529 1.00 94.94 226 GLY A N 1
ATOM 1783 C CA . GLY A 1 226 ? -0.086 -19.571 -9.425 1.00 94.94 226 GLY A CA 1
ATOM 1784 C C . GLY A 1 226 ? -1.280 -19.140 -10.277 1.00 94.94 226 GLY A C 1
ATOM 1785 O O . GLY A 1 226 ? -2.073 -19.981 -10.683 1.00 94.94 226 GLY A O 1
ATOM 1786 N N . TYR A 1 227 ? -1.408 -17.841 -10.546 1.00 95.19 227 TYR A N 1
ATOM 1787 C CA . TYR A 1 227 ? -2.514 -17.270 -11.316 1.00 95.19 227 TYR A CA 1
ATOM 1788 C C . TYR A 1 227 ? -2.344 -17.423 -12.840 1.00 95.19 227 TYR A C 1
ATOM 1790 O O . TYR A 1 227 ? -3.328 -17.500 -13.589 1.00 95.19 227 TYR A O 1
ATOM 1798 N N . ASN A 1 228 ? -1.093 -17.444 -13.308 1.00 95.75 228 ASN A N 1
ATOM 1799 C CA . ASN A 1 228 ? -0.752 -17.572 -14.716 1.00 95.75 228 ASN A CA 1
ATOM 1800 C C . ASN A 1 228 ? -1.031 -18.991 -15.225 1.00 95.75 228 ASN A C 1
ATOM 1802 O O . ASN A 1 228 ? -0.426 -19.957 -14.766 1.00 95.75 228 ASN A O 1
ATOM 1806 N N . ASP A 1 229 ? -1.874 -19.079 -16.248 1.00 95.25 229 ASP A N 1
ATOM 1807 C CA . ASP A 1 229 ? -2.013 -20.264 -17.084 1.00 95.25 229 ASP A CA 1
ATOM 1808 C C . ASP A 1 229 ? -1.347 -19.968 -18.439 1.00 95.25 229 ASP A C 1
ATOM 1810 O O . ASP A 1 229 ? -1.898 -19.186 -19.223 1.00 95.25 229 ASP A O 1
ATOM 1814 N N . PRO A 1 230 ? -0.172 -20.558 -18.738 1.00 96.00 230 PRO A N 1
ATOM 1815 C CA . PRO A 1 230 ? 0.535 -20.315 -19.992 1.00 96.00 230 PRO A CA 1
ATOM 1816 C C . PRO A 1 230 ? -0.259 -20.692 -21.246 1.00 96.00 230 PRO A C 1
ATOM 1818 O O . PRO A 1 230 ? 0.015 -20.139 -22.309 1.00 96.00 230 PRO A O 1
ATOM 1821 N N . SER A 1 231 ? -1.236 -21.602 -21.146 1.00 96.31 231 SER A N 1
ATOM 1822 C CA . SER A 1 231 ? -2.097 -21.965 -22.279 1.00 96.31 231 SER A CA 1
ATOM 1823 C C . SER A 1 231 ? -3.081 -20.851 -22.650 1.00 96.31 231 SER A C 1
ATOM 1825 O O . SER A 1 231 ? -3.492 -20.756 -23.804 1.00 96.31 231 SER A O 1
ATOM 1827 N N . ILE A 1 232 ? -3.404 -19.979 -21.688 1.00 95.31 232 ILE A N 1
ATOM 1828 C CA . ILE A 1 232 ? -4.281 -18.818 -21.865 1.00 95.31 232 ILE A CA 1
ATOM 1829 C C . ILE A 1 232 ? -3.456 -17.564 -22.170 1.00 95.31 232 ILE A C 1
ATOM 1831 O O . ILE A 1 232 ? -3.770 -16.821 -23.096 1.00 95.31 232 ILE A O 1
ATOM 1835 N N . SER A 1 233 ? -2.406 -17.307 -21.385 1.00 94.88 233 SER A N 1
ATOM 1836 C CA . SER A 1 233 ? -1.622 -16.067 -21.469 1.00 94.88 233 SER A CA 1
ATOM 1837 C C . SER A 1 233 ? -0.549 -16.085 -22.560 1.00 94.88 233 SER A C 1
ATOM 1839 O O . SER A 1 233 ? -0.079 -15.029 -22.981 1.00 94.88 233 SER A O 1
ATOM 1841 N N . GLY A 1 234 ? -0.090 -17.272 -22.974 1.00 95.62 234 GLY A N 1
ATOM 1842 C CA . GLY A 1 234 ? 1.106 -17.440 -23.805 1.00 95.62 234 GLY A CA 1
ATOM 1843 C C . GLY A 1 234 ? 2.428 -17.129 -23.082 1.00 95.62 234 GLY A C 1
ATOM 1844 O O . GLY A 1 234 ? 3.496 -17.189 -23.694 1.00 95.62 234 GLY A O 1
ATOM 1845 N N . ILE A 1 235 ? 2.398 -16.804 -21.784 1.00 95.56 235 ILE A N 1
ATOM 1846 C CA . ILE A 1 235 ? 3.576 -16.423 -20.998 1.00 95.56 235 ILE A CA 1
ATOM 1847 C C . ILE A 1 235 ? 4.087 -17.644 -20.229 1.00 95.56 235 ILE A C 1
ATOM 1849 O O . ILE A 1 235 ? 3.504 -18.065 -19.234 1.00 95.56 235 ILE A O 1
ATOM 1853 N N . ASN A 1 236 ? 5.230 -18.186 -20.654 1.00 95.88 236 ASN A N 1
ATOM 1854 C CA . ASN A 1 236 ? 5.821 -19.405 -20.077 1.00 95.88 236 ASN A CA 1
ATOM 1855 C C . ASN A 1 236 ? 6.755 -19.166 -18.875 1.00 95.88 236 ASN A C 1
ATOM 1857 O O . ASN A 1 236 ? 7.312 -20.116 -18.324 1.00 95.88 236 ASN A O 1
ATOM 1861 N N . SER A 1 237 ? 6.964 -17.911 -18.467 1.00 95.56 237 SER A N 1
ATOM 1862 C CA . SER A 1 237 ? 7.838 -17.609 -17.328 1.00 95.56 237 SER A CA 1
ATOM 1863 C C . SER A 1 237 ? 7.247 -18.135 -16.018 1.00 95.56 237 SER A C 1
ATOM 1865 O O . SER A 1 237 ? 6.045 -18.037 -15.781 1.00 95.56 237 SER A O 1
ATOM 1867 N N . ARG A 1 238 ? 8.116 -18.642 -15.139 1.00 95.50 238 ARG A N 1
ATOM 1868 C CA . ARG A 1 238 ? 7.794 -18.959 -13.738 1.00 95.50 238 ARG A CA 1
ATOM 1869 C C . ARG A 1 238 ? 8.541 -18.081 -12.740 1.00 95.50 238 ARG A C 1
ATOM 1871 O O . ARG A 1 238 ? 8.397 -18.287 -11.541 1.00 95.50 238 ARG A O 1
ATOM 1878 N N . ASP A 1 239 ? 9.341 -17.129 -13.218 1.00 97.00 239 ASP A N 1
ATOM 1879 C CA . ASP A 1 239 ? 10.005 -16.164 -12.347 1.00 97.00 239 ASP A CA 1
ATOM 1880 C C . ASP A 1 239 ? 8.998 -15.077 -11.921 1.00 97.00 239 ASP A C 1
ATOM 1882 O O . ASP A 1 239 ? 8.536 -14.321 -12.786 1.00 97.00 239 ASP A O 1
ATOM 1886 N N . PRO A 1 240 ? 8.682 -14.955 -10.613 1.00 96.94 240 PRO A N 1
ATOM 1887 C CA . PRO A 1 240 ? 7.824 -13.899 -10.077 1.00 96.94 240 PRO A CA 1
ATOM 1888 C C . PRO A 1 240 ? 8.170 -12.499 -10.595 1.00 96.94 240 PRO A C 1
ATOM 1890 O O . PRO A 1 240 ? 7.277 -11.723 -10.936 1.00 96.94 240 PRO A O 1
ATOM 1893 N N . LEU A 1 241 ? 9.462 -12.167 -10.673 1.00 95.62 241 LEU A N 1
ATOM 1894 C CA . LEU A 1 241 ? 9.926 -10.822 -11.019 1.00 95.62 241 LEU A CA 1
ATOM 1895 C C . LEU A 1 241 ? 9.891 -10.548 -12.523 1.00 95.62 241 LEU A C 1
ATOM 1897 O O . LEU A 1 241 ? 9.824 -9.390 -12.939 1.00 95.62 241 LEU A O 1
ATOM 1901 N N . GLU A 1 242 ? 9.893 -11.592 -13.349 1.00 96.31 242 GLU A N 1
ATOM 1902 C CA . GLU A 1 242 ? 9.580 -11.459 -14.769 1.00 96.31 242 GLU A CA 1
ATOM 1903 C C . GLU A 1 242 ? 8.081 -11.296 -15.002 1.00 96.31 242 GLU A C 1
ATOM 1905 O O . GLU A 1 242 ? 7.686 -10.512 -15.865 1.00 96.31 242 GLU A O 1
ATOM 1910 N N . LEU A 1 243 ? 7.244 -12.001 -14.236 1.00 97.00 243 LEU A N 1
ATOM 1911 C CA . LEU A 1 243 ? 5.791 -11.948 -14.397 1.00 97.00 243 LEU A CA 1
ATOM 1912 C C . LEU A 1 243 ? 5.234 -10.555 -14.090 1.00 97.00 243 LEU A C 1
ATOM 1914 O O . LEU A 1 243 ? 4.443 -10.030 -14.872 1.00 97.00 243 LEU A O 1
ATOM 1918 N N . VAL A 1 244 ? 5.707 -9.893 -13.029 1.00 96.81 244 VAL A N 1
ATOM 1919 C CA . VAL A 1 244 ? 5.227 -8.538 -12.697 1.00 96.81 244 VAL A CA 1
ATOM 1920 C C . VAL A 1 244 ? 5.444 -7.528 -13.828 1.00 96.81 244 VAL A C 1
ATOM 1922 O O . VAL A 1 244 ? 4.653 -6.600 -13.966 1.00 96.81 244 VAL A O 1
ATOM 1925 N N . LYS A 1 245 ? 6.446 -7.714 -14.698 1.00 96.12 245 LYS A N 1
ATOM 1926 C CA . LYS A 1 245 ? 6.736 -6.787 -15.809 1.00 96.12 245 LYS A CA 1
ATOM 1927 C C . LYS A 1 245 ? 5.598 -6.685 -16.833 1.00 96.12 245 LYS A C 1
ATOM 1929 O O . LYS A 1 245 ? 5.579 -5.720 -17.596 1.00 96.12 245 LYS A O 1
ATOM 1934 N N . TYR A 1 246 ? 4.679 -7.654 -16.854 1.00 96.31 246 TYR A N 1
ATOM 1935 C CA . TYR A 1 246 ? 3.529 -7.689 -17.761 1.00 96.31 246 TYR A CA 1
ATOM 1936 C C . TYR A 1 246 ? 2.293 -6.963 -17.230 1.00 96.31 246 TYR A C 1
ATOM 1938 O O . TYR A 1 246 ? 1.417 -6.639 -18.024 1.00 96.31 246 TYR A O 1
ATOM 1946 N N . SER A 1 247 ? 2.190 -6.716 -15.918 1.00 94.69 247 SER A N 1
ATOM 1947 C CA . SER A 1 247 ? 0.949 -6.209 -15.310 1.00 94.69 247 SER A CA 1
ATOM 1948 C C . SER A 1 247 ? 1.140 -5.225 -14.157 1.00 94.69 247 SER A C 1
ATOM 1950 O O . SER A 1 247 ? 0.145 -4.765 -13.601 1.00 94.69 247 SER A O 1
ATOM 1952 N N . LEU A 1 248 ? 2.377 -4.913 -13.763 1.00 95.81 248 LEU A N 1
ATOM 1953 C CA . LEU A 1 248 ? 2.694 -3.953 -12.708 1.00 95.81 248 LEU A CA 1
ATOM 1954 C C . LEU A 1 248 ? 3.185 -2.634 -13.305 1.00 95.81 248 LEU A C 1
ATOM 1956 O O . LEU A 1 248 ? 4.183 -2.599 -14.027 1.00 95.8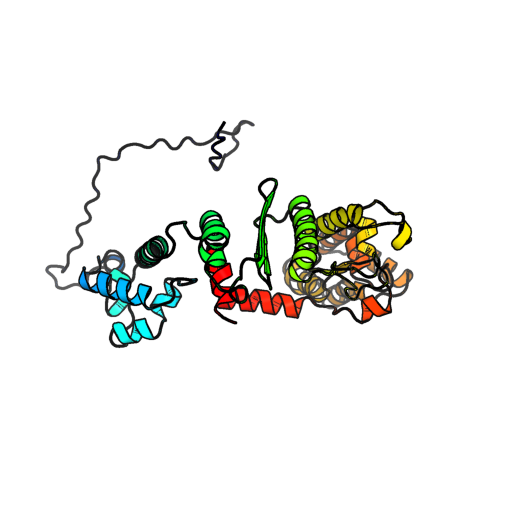1 248 LEU A O 1
ATOM 1960 N N . LYS A 1 249 ? 2.541 -1.535 -12.915 1.00 95.44 249 LYS A N 1
ATOM 1961 C CA . LYS A 1 249 ? 3.041 -0.174 -13.118 1.00 95.44 249 LYS A CA 1
ATOM 1962 C C . LYS A 1 249 ? 3.384 0.431 -11.763 1.00 95.44 249 LYS A C 1
ATOM 1964 O O . LYS A 1 249 ? 2.637 0.272 -10.800 1.00 95.44 249 LYS A O 1
ATOM 1969 N N . SER A 1 250 ? 4.517 1.118 -11.680 1.00 94.50 250 SER A N 1
ATOM 1970 C CA . SER A 1 250 ? 4.898 1.837 -10.461 1.00 94.50 250 SER A CA 1
ATOM 1971 C C . SER A 1 250 ? 4.396 3.281 -10.506 1.00 94.50 250 SER A C 1
ATOM 1973 O O . SER A 1 250 ? 4.396 3.920 -11.560 1.00 94.50 250 SER A O 1
ATOM 1975 N N . CYS A 1 251 ? 3.982 3.813 -9.358 1.00 93.44 251 CYS A N 1
ATOM 1976 C CA . CYS A 1 251 ? 3.526 5.189 -9.220 1.00 93.44 251 CYS A CA 1
ATOM 1977 C C . CYS A 1 251 ? 4.667 6.172 -9.523 1.00 93.44 251 CYS A C 1
ATOM 1979 O O . CYS A 1 251 ? 5.660 6.259 -8.795 1.00 93.44 251 CYS A O 1
ATOM 1981 N N . GLN A 1 252 ? 4.504 6.968 -10.580 1.00 92.75 252 GLN A N 1
ATOM 1982 C CA . GLN A 1 252 ? 5.509 7.947 -10.995 1.00 92.75 252 GLN A CA 1
ATOM 1983 C C . GLN A 1 252 ? 5.545 9.165 -10.067 1.00 92.75 252 GLN A C 1
ATOM 1985 O O . GLN A 1 252 ? 6.578 9.822 -9.959 1.00 92.75 252 GLN A O 1
ATOM 1990 N N . VAL A 1 253 ? 4.439 9.479 -9.383 1.00 90.31 253 VAL A N 1
ATOM 1991 C CA . VAL A 1 253 ? 4.421 10.556 -8.380 1.00 90.31 253 VAL A CA 1
ATOM 1992 C C . VAL A 1 253 ? 5.275 10.176 -7.177 1.00 90.31 253 VAL A C 1
ATOM 1994 O O . VAL A 1 253 ? 6.095 10.982 -6.746 1.00 90.31 253 VAL A O 1
ATOM 1997 N N . HIS A 1 254 ? 5.154 8.941 -6.689 1.00 88.94 254 HIS A N 1
ATOM 1998 C CA . HIS A 1 254 ? 5.996 8.435 -5.609 1.00 88.94 254 HIS A CA 1
ATOM 1999 C C . HIS A 1 254 ? 7.467 8.396 -5.978 1.00 88.94 254 HIS A C 1
ATOM 2001 O O . HIS A 1 254 ? 8.305 8.832 -5.195 1.00 88.94 254 HIS A O 1
ATOM 2007 N N . PHE A 1 255 ? 7.778 7.938 -7.188 1.00 92.06 255 PHE A N 1
ATOM 2008 C CA . PHE A 1 255 ? 9.135 7.987 -7.716 1.00 92.06 255 PHE A CA 1
ATOM 2009 C C . PHE A 1 255 ? 9.705 9.412 -7.695 1.00 92.06 255 PHE A C 1
ATOM 2011 O O . PHE A 1 255 ? 10.783 9.635 -7.146 1.00 92.06 255 PHE A O 1
ATOM 2018 N N . LYS A 1 256 ? 8.949 10.389 -8.214 1.00 92.56 256 LYS A N 1
ATOM 2019 C CA . LYS A 1 256 ? 9.351 11.802 -8.224 1.00 92.56 256 LYS A CA 1
ATOM 2020 C C . LYS A 1 256 ? 9.530 12.358 -6.812 1.00 92.56 256 LYS A C 1
ATOM 2022 O O . LYS A 1 256 ? 10.593 12.891 -6.527 1.00 92.56 256 LYS A O 1
ATOM 2027 N N . ARG A 1 257 ? 8.551 12.173 -5.918 1.00 89.25 257 ARG A N 1
ATOM 2028 C CA . ARG A 1 257 ? 8.622 12.626 -4.515 1.00 89.25 257 ARG A CA 1
ATOM 2029 C C . ARG A 1 257 ? 9.774 11.977 -3.751 1.00 89.25 257 ARG A C 1
ATOM 2031 O O . ARG A 1 257 ? 10.432 12.633 -2.955 1.00 89.25 257 ARG A O 1
ATOM 2038 N N . ASN A 1 258 ? 10.072 10.702 -3.998 1.00 90.62 258 ASN A N 1
ATOM 2039 C CA . ASN A 1 258 ? 11.222 10.048 -3.375 1.00 90.62 258 ASN A CA 1
ATOM 2040 C C . ASN A 1 258 ? 12.538 10.735 -3.774 1.00 90.62 258 ASN A C 1
ATOM 2042 O O . ASN A 1 258 ? 13.410 10.915 -2.929 1.00 90.62 258 ASN A O 1
ATOM 2046 N N . ILE A 1 259 ? 12.658 11.189 -5.022 1.00 92.88 259 ILE A N 1
ATOM 2047 C CA . ILE A 1 259 ? 13.823 11.954 -5.478 1.00 92.88 259 ILE A CA 1
ATOM 2048 C C . ILE A 1 259 ? 13.804 13.379 -4.898 1.00 92.88 259 ILE A C 1
ATOM 2050 O O . ILE A 1 259 ? 14.772 13.788 -4.261 1.00 92.88 259 ILE A O 1
ATOM 2054 N N . THR A 1 260 ? 12.709 14.126 -5.069 1.00 91.19 260 THR A N 1
ATOM 2055 C CA . THR A 1 260 ? 12.638 15.555 -4.707 1.00 91.19 260 THR A CA 1
ATOM 2056 C C . THR A 1 260 ? 12.575 15.806 -3.205 1.00 91.19 260 THR A C 1
ATOM 2058 O O . THR A 1 260 ? 13.122 16.794 -2.726 1.00 91.19 260 THR A O 1
ATOM 2061 N N . ASP A 1 261 ? 11.933 14.918 -2.447 1.00 87.62 261 ASP A N 1
ATOM 2062 C CA . ASP A 1 261 ? 11.612 15.162 -1.040 1.00 87.62 261 ASP A CA 1
ATOM 2063 C C . ASP A 1 261 ? 12.443 14.289 -0.103 1.00 87.62 261 ASP A C 1
ATOM 2065 O O . ASP A 1 261 ? 12.617 14.646 1.057 1.00 87.62 261 ASP A O 1
ATOM 2069 N N . THR A 1 262 ? 12.943 13.138 -0.559 1.00 86.81 262 THR A N 1
ATOM 2070 C CA . THR A 1 262 ? 13.758 12.248 0.286 1.00 86.81 262 THR A CA 1
ATOM 2071 C C . THR A 1 262 ? 15.226 12.338 -0.097 1.00 86.81 262 THR A C 1
ATOM 2073 O O . THR A 1 262 ? 16.045 12.769 0.713 1.00 86.81 262 THR A O 1
ATOM 2076 N N . LEU A 1 263 ? 15.562 11.998 -1.343 1.00 89.25 263 LEU A N 1
ATOM 2077 C CA . LEU A 1 263 ? 16.948 11.961 -1.796 1.00 89.25 263 LEU A CA 1
ATOM 2078 C C . LEU A 1 263 ? 17.579 13.357 -1.762 1.00 89.25 263 LEU A C 1
ATOM 2080 O O . LEU A 1 263 ? 18.623 13.522 -1.136 1.00 89.25 263 LEU A O 1
ATOM 2084 N N . ALA A 1 264 ? 16.909 14.371 -2.318 1.00 87.81 264 ALA A N 1
ATOM 2085 C CA . ALA A 1 264 ? 17.415 15.745 -2.349 1.00 87.81 264 ALA A CA 1
ATOM 2086 C C . ALA A 1 264 ? 17.521 16.419 -0.965 1.00 87.81 264 ALA A C 1
ATOM 2088 O O . ALA A 1 264 ? 18.224 17.414 -0.827 1.00 87.81 264 ALA A O 1
ATOM 2089 N N . ARG A 1 265 ? 16.868 15.888 0.084 1.00 84.12 265 ARG A N 1
ATOM 2090 C CA . ARG A 1 265 ? 17.106 16.350 1.468 1.00 84.12 265 ARG A CA 1
ATOM 2091 C C . ARG A 1 265 ? 18.406 15.801 2.050 1.00 84.12 265 ARG A C 1
ATOM 2093 O O . ARG A 1 265 ? 18.989 16.425 2.930 1.00 84.12 265 ARG A O 1
ATOM 2100 N N . SER A 1 266 ? 18.819 14.619 1.597 1.00 81.00 266 SER A N 1
ATOM 2101 C CA . SER A 1 266 ? 20.000 13.906 2.098 1.00 81.00 266 SER A CA 1
ATOM 2102 C C . SER A 1 266 ? 21.254 14.091 1.238 1.00 81.00 266 SER A C 1
ATOM 2104 O O . SER A 1 266 ? 22.358 13.924 1.745 1.00 81.00 266 SER A O 1
ATOM 2106 N N . ALA A 1 267 ? 21.090 14.445 -0.038 1.00 82.38 267 ALA A N 1
ATOM 2107 C CA . ALA A 1 267 ? 22.158 14.647 -1.012 1.00 82.38 267 ALA A CA 1
ATOM 2108 C C . ALA A 1 267 ? 22.126 16.083 -1.545 1.00 82.38 267 ALA A C 1
ATOM 2110 O O . ALA A 1 267 ? 21.053 16.664 -1.716 1.00 82.38 267 ALA A O 1
ATOM 2111 N N . LYS A 1 268 ? 23.294 16.660 -1.840 1.00 85.88 268 LYS A N 1
ATOM 2112 C CA . LYS A 1 268 ? 23.392 18.013 -2.406 1.00 85.88 268 LYS A CA 1
ATOM 2113 C C . LYS A 1 268 ? 23.153 17.963 -3.914 1.00 85.88 268 LYS A C 1
ATOM 2115 O O . LYS A 1 268 ? 24.093 18.008 -4.698 1.00 85.88 268 LYS A O 1
ATOM 2120 N N . LEU A 1 269 ? 21.890 17.844 -4.312 1.00 91.06 269 LEU A N 1
ATOM 2121 C CA . LEU A 1 269 ? 21.509 17.750 -5.722 1.00 91.06 269 LEU A CA 1
ATOM 2122 C C . LEU A 1 269 ? 21.241 19.124 -6.328 1.00 91.06 269 LEU A C 1
ATOM 2124 O O . LEU A 1 269 ? 20.502 19.934 -5.765 1.00 91.06 269 LEU A O 1
ATOM 2128 N N . SER A 1 270 ? 21.804 19.369 -7.508 1.00 92.56 270 SER A N 1
ATOM 2129 C CA . SER A 1 270 ? 21.424 20.508 -8.334 1.00 92.56 270 SER A CA 1
ATOM 2130 C C . SER A 1 270 ? 20.061 20.274 -8.998 1.00 92.56 270 SER A C 1
ATOM 2132 O O . SER A 1 270 ? 19.558 19.151 -9.088 1.00 92.56 270 SER A O 1
ATOM 2134 N N . ALA A 1 271 ? 19.458 21.341 -9.529 1.00 92.75 271 ALA A N 1
ATOM 2135 C CA . ALA A 1 271 ? 18.233 21.218 -10.318 1.00 92.75 271 ALA A CA 1
ATOM 2136 C C . ALA A 1 271 ? 18.432 20.344 -11.573 1.00 92.75 271 ALA A C 1
ATOM 2138 O O . ALA A 1 271 ? 17.514 19.631 -11.975 1.00 92.75 271 ALA A O 1
ATOM 2139 N N . ALA A 1 272 ? 19.629 20.372 -12.173 1.00 94.81 272 ALA A N 1
ATOM 2140 C CA . ALA A 1 272 ? 19.970 19.525 -13.312 1.00 94.81 272 ALA A CA 1
ATOM 2141 C C . ALA A 1 272 ? 20.005 18.042 -12.915 1.00 94.81 272 ALA A C 1
ATOM 2143 O O . ALA A 1 272 ? 19.436 17.218 -13.628 1.00 94.81 272 ALA A O 1
ATOM 2144 N N . ASP A 1 273 ? 20.569 17.722 -11.746 1.00 95.38 273 ASP A N 1
ATOM 2145 C CA . ASP A 1 273 ? 20.622 16.344 -11.243 1.00 95.38 273 ASP A CA 1
ATOM 2146 C C . ASP A 1 273 ? 19.218 15.808 -10.975 1.00 95.38 273 ASP A C 1
ATOM 2148 O O . ASP A 1 273 ? 18.873 14.710 -11.405 1.00 95.38 273 ASP A O 1
ATOM 2152 N N . ILE A 1 274 ? 18.367 16.609 -10.325 1.00 95.12 274 ILE A N 1
ATOM 2153 C CA . ILE A 1 274 ? 16.970 16.238 -10.072 1.00 95.12 274 ILE A CA 1
ATOM 2154 C C . ILE A 1 274 ? 16.241 15.982 -11.394 1.00 95.12 274 ILE A C 1
ATOM 2156 O O . ILE A 1 274 ? 15.587 14.948 -11.530 1.00 95.12 274 ILE A O 1
ATOM 2160 N N . ASN A 1 275 ? 16.376 16.882 -12.375 1.00 95.81 275 ASN A N 1
ATOM 2161 C CA . ASN A 1 275 ? 15.749 16.734 -13.690 1.00 95.81 275 ASN A CA 1
ATOM 2162 C C . ASN A 1 275 ? 16.229 15.476 -14.423 1.00 95.81 275 ASN A C 1
ATOM 2164 O O . ASN A 1 275 ? 15.408 14.766 -15.007 1.00 95.81 275 ASN A O 1
ATOM 2168 N N . MET A 1 276 ? 17.527 15.170 -14.352 1.00 96.56 276 MET A N 1
ATOM 2169 C CA . MET A 1 276 ? 18.080 13.941 -14.911 1.00 96.56 276 MET A CA 1
ATOM 2170 C C . MET A 1 276 ? 17.488 12.716 -14.209 1.00 96.56 276 MET A C 1
ATOM 2172 O O . MET A 1 276 ? 16.923 11.854 -14.876 1.00 96.56 276 MET A O 1
ATOM 2176 N N . LEU A 1 277 ? 17.505 12.660 -12.874 1.00 96.19 277 LEU A N 1
ATOM 2177 C CA . LEU A 1 277 ? 17.017 11.513 -12.097 1.00 96.19 277 LEU A CA 1
ATOM 2178 C C . LEU A 1 277 ? 15.533 11.208 -12.341 1.00 96.19 277 LEU A C 1
ATOM 2180 O O . LEU A 1 277 ? 15.167 10.037 -12.490 1.00 96.19 277 LEU A O 1
ATOM 2184 N N . ILE A 1 278 ? 14.677 12.234 -12.425 1.00 96.06 278 ILE A N 1
ATOM 2185 C CA . ILE A 1 278 ? 13.235 12.053 -12.661 1.00 96.06 278 ILE A CA 1
ATOM 2186 C C . ILE A 1 278 ? 12.885 11.740 -14.123 1.00 96.06 278 ILE A C 1
ATOM 2188 O O . ILE A 1 278 ? 11.727 11.423 -14.402 1.00 96.06 278 ILE A O 1
ATOM 2192 N N . SER A 1 279 ? 13.844 11.836 -15.052 1.00 96.69 279 SER A N 1
ATOM 2193 C CA . SER A 1 279 ? 13.607 11.663 -16.492 1.00 96.69 279 SER A CA 1
ATOM 2194 C C . SER A 1 279 ? 13.367 10.209 -16.912 1.00 96.69 279 SER A C 1
ATOM 2196 O O . SER A 1 279 ? 12.765 9.986 -17.964 1.00 96.69 279 SER A O 1
ATOM 2198 N N . TRP A 1 280 ? 13.745 9.224 -16.082 1.00 96.44 280 TRP A N 1
ATOM 2199 C CA . TRP A 1 280 ? 13.665 7.788 -16.395 1.00 96.44 280 TRP A CA 1
ATOM 2200 C C . TRP A 1 280 ? 12.363 7.328 -17.083 1.00 96.44 280 TRP A C 1
ATOM 2202 O O . TRP A 1 280 ? 12.454 6.622 -18.090 1.00 96.44 280 TRP A O 1
ATOM 2212 N N . PRO A 1 281 ? 11.150 7.721 -16.629 1.00 95.56 281 PRO A N 1
ATOM 2213 C CA . PRO A 1 281 ? 9.900 7.280 -17.255 1.00 95.56 281 PRO A CA 1
ATOM 2214 C C . PRO A 1 281 ? 9.717 7.761 -18.704 1.00 95.56 281 PRO A C 1
ATOM 2216 O O . PRO A 1 281 ? 8.857 7.247 -19.415 1.00 95.56 281 PRO A O 1
ATOM 2219 N N . SER A 1 282 ? 10.479 8.772 -19.132 1.00 95.50 282 SER A N 1
ATOM 2220 C CA . SER A 1 282 ? 10.359 9.417 -20.443 1.00 95.50 282 SER A CA 1
ATOM 2221 C C . SER A 1 282 ? 11.420 8.985 -21.461 1.00 95.50 282 SER A C 1
ATOM 2223 O O . SER A 1 282 ? 11.238 9.247 -22.650 1.00 95.50 282 SER A O 1
ATOM 2225 N N . LEU A 1 283 ? 12.480 8.298 -21.018 1.00 96.81 283 LEU A N 1
ATOM 2226 C CA . LEU A 1 283 ? 13.596 7.876 -21.872 1.00 96.81 283 LEU A CA 1
ATOM 2227 C C . LEU A 1 283 ? 13.157 6.769 -22.834 1.00 96.81 283 LEU A C 1
ATOM 2229 O O . LEU A 1 283 ? 12.640 5.732 -22.405 1.00 96.81 283 LEU A O 1
ATOM 2233 N N . LYS A 1 284 ? 13.368 6.970 -24.135 1.00 96.00 284 LYS A N 1
ATOM 2234 C CA . LYS A 1 284 ? 12.796 6.121 -25.192 1.00 96.00 284 LYS A CA 1
ATOM 2235 C C . LYS A 1 284 ? 13.831 5.198 -25.805 1.00 96.00 284 LYS A C 1
ATOM 2237 O O . LYS A 1 284 ? 13.540 4.031 -26.079 1.00 96.00 284 LYS A O 1
ATOM 2242 N N . THR A 1 285 ? 15.030 5.716 -26.014 1.00 97.12 285 THR A N 1
ATOM 2243 C CA . THR A 1 285 ? 16.095 5.047 -26.760 1.00 97.12 285 THR A CA 1
ATOM 2244 C C . THR A 1 285 ? 17.056 4.305 -25.825 1.00 97.12 285 THR A C 1
ATOM 2246 O O . THR A 1 285 ? 17.151 4.650 -24.642 1.00 97.12 285 THR A O 1
ATOM 2249 N N . PRO A 1 286 ? 17.720 3.232 -26.292 1.00 96.38 286 PRO A N 1
ATOM 2250 C CA . PRO A 1 286 ? 18.780 2.574 -25.530 1.00 96.38 286 PRO A CA 1
ATOM 2251 C C . PRO A 1 286 ? 19.882 3.541 -25.087 1.00 96.38 286 PRO A C 1
ATOM 2253 O O . PRO A 1 286 ? 20.289 3.483 -23.933 1.00 96.38 286 PRO A O 1
ATOM 2256 N N . GLU A 1 287 ? 20.272 4.471 -25.956 1.00 97.50 287 GLU A N 1
ATOM 2257 C CA . GLU A 1 287 ? 21.364 5.420 -25.737 1.00 97.50 287 GLU A CA 1
ATOM 2258 C C . GLU A 1 287 ? 21.031 6.417 -24.615 1.00 97.50 287 GLU A C 1
ATOM 2260 O O . GLU A 1 287 ? 21.844 6.657 -23.724 1.00 97.50 287 GLU A O 1
ATOM 2265 N N . GLU A 1 288 ? 19.802 6.950 -24.594 1.00 97.25 288 GLU A N 1
ATOM 2266 C CA . GLU A 1 288 ? 19.322 7.802 -23.493 1.00 97.25 288 GLU A CA 1
ATOM 2267 C C . GLU A 1 288 ? 19.356 7.065 -22.148 1.00 97.25 288 GLU A C 1
ATOM 2269 O O . GLU A 1 288 ? 19.704 7.643 -21.118 1.00 97.25 288 GLU A O 1
ATOM 2274 N N . ARG A 1 289 ? 18.983 5.780 -22.142 1.00 96.25 289 ARG A N 1
ATOM 2275 C CA . ARG A 1 289 ? 18.968 4.967 -20.920 1.00 96.25 289 ARG A CA 1
ATOM 2276 C C . ARG A 1 289 ? 20.371 4.617 -20.447 1.00 96.25 289 ARG A C 1
ATOM 2278 O O . ARG A 1 289 ? 20.610 4.650 -19.246 1.00 96.25 289 ARG A O 1
ATOM 2285 N N . GLU A 1 290 ? 21.281 4.303 -21.359 1.00 96.81 290 GLU A N 1
ATOM 2286 C CA . GLU A 1 290 ? 22.688 4.067 -21.035 1.00 96.81 290 GLU A CA 1
ATOM 2287 C C . GLU A 1 290 ? 23.316 5.321 -20.419 1.00 96.81 290 GLU A C 1
ATOM 2289 O O . GLU A 1 290 ? 23.854 5.255 -19.317 1.00 96.81 290 GLU A O 1
ATOM 2294 N N . SER A 1 291 ? 23.092 6.491 -21.026 1.00 97.31 291 SER A N 1
ATOM 2295 C CA . SER A 1 291 ? 23.536 7.771 -20.463 1.00 97.31 291 SER A CA 1
ATOM 2296 C C . SER A 1 291 ? 22.966 8.037 -19.061 1.00 97.31 291 SER A C 1
ATOM 2298 O O . SER A 1 291 ? 23.684 8.507 -18.178 1.00 97.31 291 SER A O 1
ATOM 2300 N N . TYR A 1 292 ? 21.698 7.691 -18.815 1.00 97.56 292 TYR A N 1
ATOM 2301 C CA . TYR A 1 292 ? 21.099 7.773 -17.479 1.00 97.56 292 TYR A CA 1
ATOM 2302 C C . TYR A 1 292 ? 21.778 6.834 -16.472 1.00 97.56 292 TYR A C 1
ATOM 2304 O O . TYR A 1 292 ? 22.025 7.218 -15.325 1.00 97.56 292 TYR A O 1
ATOM 2312 N N . HIS A 1 293 ? 22.070 5.599 -16.882 1.00 96.75 293 HIS A N 1
ATOM 2313 C CA . HIS A 1 293 ? 22.749 4.613 -16.046 1.00 96.75 293 HIS A CA 1
ATOM 2314 C C . HIS A 1 293 ? 24.165 5.072 -15.680 1.00 96.75 293 HIS A C 1
ATOM 2316 O O . HIS A 1 293 ? 24.527 5.016 -14.502 1.00 96.75 293 HIS A O 1
ATOM 2322 N N . ASP A 1 294 ? 24.913 5.601 -16.648 1.00 97.31 294 ASP A N 1
ATOM 2323 C CA . ASP A 1 294 ? 26.250 6.161 -16.439 1.00 97.31 294 ASP A CA 1
ATOM 2324 C C . ASP A 1 294 ? 26.223 7.376 -15.515 1.00 97.31 294 ASP A C 1
ATOM 2326 O O . ASP A 1 294 ? 27.046 7.476 -14.601 1.00 97.31 294 ASP A O 1
ATOM 2330 N N . PHE A 1 295 ? 25.250 8.273 -15.707 1.00 97.50 295 PHE A N 1
ATOM 2331 C CA . PHE A 1 295 ? 25.040 9.423 -14.832 1.00 97.50 295 PHE A CA 1
ATOM 2332 C C . PHE A 1 295 ? 24.819 8.983 -13.381 1.00 97.50 295 PHE A C 1
ATOM 2334 O O . PHE A 1 295 ? 25.470 9.499 -12.475 1.00 97.50 295 PHE A O 1
ATOM 2341 N N . CYS A 1 296 ? 23.934 8.010 -13.144 1.00 96.38 296 CYS A N 1
ATOM 2342 C CA . CYS A 1 296 ? 23.613 7.561 -11.790 1.00 96.38 296 CYS A CA 1
ATOM 2343 C C . CYS A 1 296 ? 24.769 6.795 -11.129 1.00 96.38 296 CYS A C 1
ATOM 2345 O O . CYS A 1 296 ? 25.013 6.969 -9.934 1.00 96.38 296 CYS A O 1
ATOM 2347 N N . ALA A 1 297 ? 25.471 5.943 -11.884 1.00 95.50 297 ALA A N 1
ATOM 2348 C CA . ALA A 1 297 ? 26.577 5.132 -11.375 1.00 95.50 297 ALA A CA 1
ATOM 2349 C C . ALA A 1 297 ? 27.797 5.980 -10.994 1.00 95.50 297 ALA A C 1
ATOM 2351 O O . ALA A 1 297 ? 28.438 5.712 -9.980 1.00 95.50 297 ALA A O 1
ATOM 2352 N N . ASN A 1 298 ? 28.088 7.015 -11.787 1.00 96.00 298 ASN A N 1
ATOM 2353 C CA . ASN A 1 298 ? 29.277 7.853 -11.631 1.00 96.00 298 ASN A CA 1
ATOM 2354 C C . ASN A 1 298 ? 28.989 9.194 -10.938 1.00 96.00 298 ASN A C 1
ATOM 2356 O O . ASN A 1 298 ? 29.857 10.066 -10.895 1.00 96.00 298 ASN A O 1
ATOM 2360 N N . HIS A 1 299 ? 27.779 9.379 -10.403 1.00 96.12 299 HIS A N 1
ATOM 2361 C CA . HIS A 1 299 ? 27.392 10.616 -9.731 1.00 96.12 299 HIS A CA 1
ATOM 2362 C C . HIS A 1 299 ? 28.308 10.904 -8.533 1.00 96.12 299 HIS A C 1
ATOM 2364 O O . HIS A 1 299 ? 28.655 9.991 -7.790 1.00 96.12 299 HIS A O 1
ATOM 2370 N N . SER A 1 300 ? 28.666 12.166 -8.292 1.00 94.31 300 SER A N 1
ATOM 2371 C CA . SER A 1 300 ? 29.567 12.551 -7.191 1.00 94.31 300 SER A CA 1
ATOM 2372 C C . SER A 1 300 ? 28.969 12.301 -5.800 1.00 94.31 300 SER A C 1
ATOM 2374 O O . SER A 1 300 ? 29.685 11.943 -4.868 1.00 94.31 300 SER A O 1
ATOM 2376 N N . GLU A 1 301 ? 27.656 12.485 -5.655 1.00 94.12 301 GLU A N 1
ATOM 2377 C CA . GLU A 1 301 ? 26.926 12.266 -4.399 1.00 94.12 301 GLU A CA 1
ATOM 2378 C C . GLU A 1 301 ? 26.698 10.763 -4.098 1.00 94.12 301 GLU A C 1
ATOM 2380 O O . GLU A 1 301 ? 25.931 10.107 -4.814 1.00 94.12 301 GLU A O 1
ATOM 2385 N N . PRO A 1 302 ? 27.233 10.213 -2.984 1.00 92.75 302 PRO A N 1
ATOM 2386 C CA . PRO A 1 302 ? 27.070 8.795 -2.627 1.00 92.75 302 PRO A CA 1
ATOM 2387 C C . PRO A 1 302 ? 25.614 8.366 -2.392 1.00 92.75 302 PRO A C 1
ATOM 2389 O O . PRO A 1 302 ? 25.262 7.195 -2.561 1.00 92.75 302 PRO A O 1
ATOM 2392 N N . GLY A 1 303 ? 24.750 9.313 -2.008 1.00 93.06 303 GLY A N 1
ATOM 2393 C CA . GLY A 1 303 ? 23.316 9.070 -1.846 1.00 93.06 303 GLY A CA 1
ATOM 2394 C C . GLY A 1 303 ? 22.641 8.668 -3.159 1.00 93.06 303 GLY A C 1
ATOM 2395 O O . GLY A 1 303 ? 21.810 7.760 -3.160 1.00 93.06 303 GLY A O 1
ATOM 2396 N N . VAL A 1 304 ? 23.041 9.278 -4.283 1.00 94.94 304 VAL A N 1
ATOM 2397 C CA . VAL A 1 304 ? 22.527 8.937 -5.621 1.00 94.94 304 VAL A CA 1
ATOM 2398 C C . VAL A 1 304 ? 22.987 7.544 -6.025 1.00 94.94 304 VAL A C 1
ATOM 2400 O O . VAL A 1 304 ? 22.162 6.725 -6.424 1.00 94.94 304 VAL A O 1
ATOM 2403 N N . GLN A 1 305 ? 24.273 7.241 -5.838 1.00 94.75 305 GLN A N 1
ATOM 2404 C CA . GLN A 1 305 ? 24.833 5.921 -6.136 1.00 94.75 305 GLN A CA 1
ATOM 2405 C C . GLN A 1 305 ? 24.131 4.816 -5.329 1.00 94.75 305 GLN A C 1
ATOM 2407 O O . GLN A 1 305 ? 23.730 3.794 -5.882 1.00 94.75 305 GLN A O 1
ATOM 2412 N N . SER A 1 306 ? 23.911 5.044 -4.029 1.00 93.06 306 SER A N 1
ATOM 2413 C CA . SER A 1 306 ? 23.228 4.094 -3.139 1.00 93.06 306 SER A CA 1
ATOM 2414 C C . SER A 1 306 ? 21.760 3.895 -3.526 1.00 93.06 306 SER A C 1
ATOM 2416 O O . SER A 1 306 ? 21.270 2.764 -3.582 1.00 93.06 306 SER A O 1
ATOM 2418 N N . TRP A 1 307 ? 21.054 4.988 -3.832 1.00 93.69 307 TRP A N 1
ATOM 2419 C CA . TRP A 1 307 ? 19.681 4.943 -4.335 1.00 93.69 307 TRP A CA 1
ATOM 2420 C C . TRP A 1 307 ? 19.593 4.154 -5.645 1.00 93.69 307 TRP A C 1
ATOM 2422 O O . TRP A 1 307 ? 18.713 3.307 -5.805 1.00 93.69 307 TRP A O 1
ATOM 2432 N N . TYR A 1 308 ? 20.532 4.382 -6.560 1.00 95.12 308 TYR A N 1
ATOM 2433 C CA . TYR A 1 308 ? 20.579 3.715 -7.852 1.00 95.12 308 TYR A CA 1
ATOM 2434 C C . TYR A 1 308 ? 20.924 2.224 -7.727 1.00 95.12 308 TYR A C 1
ATOM 2436 O O . TYR A 1 308 ? 20.254 1.387 -8.335 1.00 95.12 308 TYR A O 1
ATOM 2444 N N . ALA A 1 309 ? 21.870 1.860 -6.856 1.00 94.50 309 ALA A N 1
ATOM 2445 C CA . ALA A 1 309 ? 22.196 0.468 -6.549 1.00 94.50 309 ALA A CA 1
ATOM 2446 C C . ALA A 1 309 ? 20.970 -0.314 -6.040 1.00 94.50 309 ALA A C 1
ATOM 2448 O O . ALA A 1 309 ? 20.749 -1.460 -6.437 1.00 94.50 309 ALA A O 1
ATOM 2449 N N . GLN A 1 310 ? 20.109 0.321 -5.234 1.00 92.31 310 GLN A N 1
ATOM 2450 C CA . GLN A 1 310 ? 18.838 -0.275 -4.806 1.00 92.31 310 GLN A CA 1
ATOM 2451 C C . GLN A 1 310 ? 17.907 -0.579 -5.996 1.00 92.31 310 GLN A C 1
ATOM 2453 O O . GLN A 1 310 ? 17.203 -1.595 -5.984 1.00 92.31 310 GLN A O 1
ATOM 2458 N N . LYS A 1 311 ? 17.883 0.287 -7.021 1.00 92.38 311 LYS A N 1
ATOM 2459 C CA . LYS A 1 311 ? 17.074 0.075 -8.235 1.00 92.38 311 LYS A CA 1
ATOM 2460 C C . LYS A 1 311 ? 17.650 -1.038 -9.101 1.00 92.38 311 LYS A C 1
ATOM 2462 O O . LYS A 1 311 ? 16.884 -1.860 -9.593 1.00 92.38 311 LYS A O 1
ATOM 2467 N N . LEU A 1 312 ? 18.974 -1.125 -9.216 1.00 93.12 312 LEU A N 1
ATOM 2468 C CA . LEU A 1 312 ? 19.646 -2.224 -9.916 1.00 93.12 312 LEU A CA 1
ATOM 2469 C C . LEU A 1 312 ? 19.391 -3.582 -9.254 1.00 93.12 312 LEU A C 1
ATOM 2471 O O . LEU A 1 312 ? 19.159 -4.566 -9.950 1.00 93.12 312 LEU A O 1
ATOM 2475 N N . ALA A 1 313 ? 19.338 -3.629 -7.920 1.00 93.69 313 ALA A N 1
ATOM 2476 C CA . ALA A 1 313 ? 18.964 -4.837 -7.183 1.00 93.69 313 ALA A CA 1
ATOM 2477 C C . ALA A 1 313 ? 17.500 -5.272 -7.423 1.00 93.69 313 ALA A C 1
ATOM 2479 O O . ALA A 1 313 ? 17.126 -6.397 -7.097 1.00 93.69 313 ALA A O 1
ATOM 2480 N N . ASN A 1 314 ? 16.665 -4.395 -7.991 1.00 93.88 314 ASN A N 1
ATOM 2481 C CA . ASN A 1 314 ? 15.248 -4.624 -8.264 1.00 93.88 314 ASN A CA 1
ATOM 2482 C C . ASN A 1 314 ? 14.913 -4.272 -9.726 1.00 93.88 314 ASN A C 1
ATOM 2484 O O . ASN A 1 314 ? 14.158 -3.330 -9.977 1.00 93.88 314 ASN A O 1
ATOM 2488 N N . PRO A 1 315 ? 15.430 -5.027 -10.713 1.00 92.19 315 PRO A N 1
ATOM 2489 C CA . PRO A 1 315 ? 15.354 -4.657 -12.130 1.00 92.19 315 PRO A CA 1
ATOM 2490 C C . PRO A 1 315 ? 13.922 -4.599 -12.683 1.00 92.19 315 PRO A C 1
ATOM 2492 O O . PRO A 1 315 ? 13.665 -3.960 -13.698 1.00 92.19 315 PRO A O 1
ATOM 2495 N N . TRP A 1 316 ? 12.955 -5.237 -12.020 1.00 94.81 316 TRP A N 1
ATOM 2496 C CA . TRP A 1 316 ? 11.534 -5.105 -12.349 1.00 94.81 316 TRP A CA 1
ATOM 2497 C C . TRP A 1 316 ? 11.011 -3.670 -12.156 1.00 94.81 316 TRP A C 1
ATOM 2499 O O . TRP A 1 316 ? 10.103 -3.259 -12.874 1.00 94.81 316 TRP A O 1
ATOM 2509 N N . TYR A 1 317 ? 11.587 -2.897 -11.228 1.00 94.88 317 TYR A N 1
ATOM 2510 C CA . TYR A 1 317 ? 11.120 -1.554 -10.877 1.00 94.88 317 TYR A CA 1
ATOM 2511 C C . TYR A 1 317 ? 11.361 -0.548 -12.005 1.00 94.88 317 TYR A C 1
ATOM 2513 O O . TYR A 1 317 ? 10.519 0.300 -12.294 1.00 94.88 317 TYR A O 1
ATOM 2521 N N . SER A 1 318 ? 12.516 -0.638 -12.665 1.00 92.44 318 SER A N 1
ATOM 2522 C CA . SER A 1 318 ? 12.840 0.242 -13.788 1.00 92.44 318 SER A CA 1
ATOM 2523 C C . SER A 1 318 ? 11.935 -0.049 -14.992 1.00 92.44 318 SER A C 1
ATOM 2525 O O . SER A 1 318 ? 11.468 0.882 -15.653 1.00 92.44 318 SER A O 1
ATOM 2527 N N . VAL A 1 319 ? 11.608 -1.328 -15.205 1.00 95.44 319 VAL A N 1
ATOM 2528 C CA . VAL A 1 319 ? 10.695 -1.813 -16.249 1.00 95.44 319 VAL A CA 1
ATOM 2529 C C . VAL A 1 319 ? 9.243 -1.392 -15.996 1.00 95.44 319 VAL A C 1
ATOM 2531 O O . VAL A 1 319 ? 8.563 -0.973 -16.928 1.00 95.44 319 VAL A O 1
ATOM 2534 N N . SER A 1 320 ? 8.753 -1.443 -14.753 1.00 95.69 320 SER A N 1
ATOM 2535 C CA . SER A 1 320 ? 7.382 -1.013 -14.424 1.00 95.69 320 SER A CA 1
ATOM 2536 C C . SER A 1 320 ? 7.182 0.507 -14.537 1.00 95.69 320 SER A C 1
ATOM 2538 O O . SER A 1 320 ? 6.052 0.986 -14.676 1.00 95.69 320 SER A O 1
ATOM 2540 N N . MET A 1 321 ? 8.269 1.282 -14.494 1.00 94.25 321 MET A N 1
ATOM 2541 C CA . MET A 1 321 ? 8.253 2.746 -14.546 1.00 94.25 321 MET A CA 1
ATOM 2542 C C . MET A 1 321 ? 8.352 3.320 -15.968 1.00 94.25 321 MET A C 1
ATOM 2544 O O . MET A 1 321 ? 7.901 4.442 -16.199 1.00 94.25 321 MET A O 1
ATOM 2548 N N . ASN A 1 322 ? 8.946 2.579 -16.911 1.00 95.62 322 ASN A N 1
ATOM 2549 C CA . ASN A 1 322 ? 9.221 3.059 -18.266 1.00 95.62 322 ASN A CA 1
ATOM 2550 C C . ASN A 1 322 ? 8.382 2.293 -19.319 1.00 95.62 322 ASN A C 1
ATOM 2552 O O . ASN A 1 322 ? 8.563 1.083 -19.479 1.00 95.62 322 ASN A O 1
ATOM 2556 N N . PRO A 1 323 ? 7.508 2.972 -20.090 1.00 95.06 323 PRO A N 1
ATOM 2557 C CA . PRO A 1 323 ? 6.617 2.334 -21.067 1.00 95.06 323 PRO A CA 1
ATOM 2558 C C . PRO A 1 323 ? 7.336 1.662 -22.246 1.00 95.06 323 PRO A C 1
ATOM 2560 O O . PRO A 1 323 ? 6.747 0.814 -22.908 1.00 95.06 323 PRO A O 1
ATOM 2563 N N . TYR A 1 324 ? 8.586 2.033 -22.536 1.00 95.12 324 TYR A N 1
ATOM 2564 C CA . TYR A 1 324 ? 9.374 1.450 -23.627 1.00 95.12 324 TYR A CA 1
ATOM 2565 C C . TYR A 1 324 ? 10.110 0.173 -23.211 1.00 95.12 324 TYR A C 1
ATOM 2567 O O . TYR A 1 324 ? 10.567 -0.569 -24.077 1.00 95.12 324 TYR A O 1
ATOM 2575 N N . LEU A 1 325 ? 10.221 -0.082 -21.903 1.00 95.38 325 LEU A N 1
ATOM 2576 C CA . LEU A 1 325 ? 10.783 -1.313 -21.345 1.00 95.38 325 LEU A CA 1
ATOM 2577 C C . LEU A 1 325 ? 9.706 -2.263 -20.816 1.00 95.38 325 LEU A C 1
ATOM 2579 O O . LEU A 1 325 ? 9.932 -3.473 -20.765 1.00 95.38 325 LEU A O 1
ATOM 2583 N N . SER A 1 326 ? 8.567 -1.718 -20.381 1.00 95.25 326 SER A N 1
ATOM 2584 C CA . SER A 1 326 ? 7.448 -2.489 -19.844 1.00 95.25 326 SER A CA 1
ATOM 2585 C C . SER A 1 326 ? 6.956 -3.544 -20.836 1.00 95.25 326 SER A C 1
ATOM 2587 O O . SER A 1 326 ? 6.905 -3.305 -22.041 1.00 95.25 326 SER A O 1
ATOM 2589 N N . LYS A 1 327 ? 6.552 -4.708 -20.312 1.00 95.81 327 LYS A N 1
ATOM 2590 C CA . LYS A 1 327 ? 5.885 -5.756 -21.098 1.00 95.81 327 LYS A CA 1
ATOM 2591 C C . LYS A 1 327 ? 4.357 -5.608 -21.082 1.00 95.81 327 LYS A C 1
ATOM 2593 O O . LYS A 1 327 ? 3.661 -6.428 -21.673 1.00 95.81 327 LYS A O 1
ATOM 2598 N N . ILE A 1 328 ? 3.834 -4.582 -20.406 1.00 95.56 328 ILE A N 1
ATOM 2599 C CA . ILE A 1 328 ? 2.424 -4.190 -20.484 1.00 95.56 328 ILE A CA 1
ATOM 2600 C C . ILE A 1 328 ? 2.138 -3.709 -21.914 1.00 95.56 328 ILE A C 1
ATOM 2602 O O . ILE A 1 328 ? 2.954 -3.004 -22.514 1.00 95.56 328 ILE A O 1
ATOM 2606 N N . ASN A 1 329 ? 0.968 -4.053 -22.458 1.00 93.94 329 ASN A N 1
ATOM 2607 C CA . ASN A 1 329 ? 0.507 -3.499 -23.730 1.00 93.94 329 ASN A CA 1
ATOM 2608 C C . ASN A 1 329 ? 0.548 -1.953 -23.696 1.00 93.94 329 ASN A C 1
ATOM 2610 O O . ASN A 1 329 ? 0.161 -1.331 -22.707 1.00 93.94 329 ASN A O 1
ATOM 2614 N N . ARG A 1 330 ? 1.024 -1.318 -24.774 1.00 93.00 330 ARG A N 1
ATOM 2615 C CA . ARG A 1 330 ? 1.249 0.138 -24.799 1.00 93.00 330 ARG A CA 1
ATOM 2616 C C . ARG A 1 330 ? -0.014 0.952 -24.523 1.00 93.00 330 ARG A C 1
ATOM 2618 O O . ARG A 1 330 ? 0.068 1.930 -23.780 1.00 93.00 330 ARG A O 1
ATOM 2625 N N . ASP A 1 331 ? -1.155 0.540 -25.066 1.00 93.31 331 ASP A N 1
ATOM 2626 C CA . ASP A 1 331 ? -2.425 1.243 -24.876 1.00 93.31 331 ASP A CA 1
ATOM 2627 C C . ASP A 1 331 ? -2.904 1.093 -23.430 1.00 93.31 331 ASP A C 1
ATOM 2629 O O . ASP A 1 331 ? -3.292 2.070 -22.790 1.00 93.31 331 ASP A O 1
ATOM 2633 N N . ASP A 1 332 ? -2.781 -0.109 -22.864 1.00 94.19 332 ASP A N 1
ATOM 2634 C CA . ASP A 1 332 ? -3.106 -0.361 -21.459 1.00 94.19 332 ASP A CA 1
ATOM 2635 C C . ASP A 1 332 ? -2.210 0.452 -20.511 1.00 94.19 332 ASP A C 1
ATOM 2637 O O . ASP A 1 332 ? -2.696 1.038 -19.537 1.00 94.19 332 ASP A O 1
ATOM 2641 N N . TYR A 1 333 ? -0.909 0.547 -20.806 1.00 94.75 333 TYR A N 1
ATOM 2642 C CA . TYR A 1 333 ? 0.027 1.356 -20.028 1.00 94.75 333 TYR A CA 1
ATOM 2643 C C . TYR A 1 333 ? -0.329 2.845 -20.091 1.00 94.75 333 TYR A C 1
ATOM 2645 O O . TYR A 1 333 ? -0.271 3.529 -19.063 1.00 94.75 333 TYR A O 1
ATOM 2653 N N . ALA A 1 334 ? -0.685 3.346 -21.278 1.00 92.50 334 ALA A N 1
ATOM 2654 C CA . ALA A 1 334 ? -1.044 4.742 -21.511 1.00 92.50 334 ALA A CA 1
ATOM 2655 C C . ALA A 1 334 ? -2.375 5.124 -20.844 1.00 92.50 334 ALA A C 1
ATOM 2657 O O . ALA A 1 334 ? -2.480 6.207 -20.270 1.00 92.50 334 ALA A O 1
ATOM 2658 N N . LEU A 1 335 ? -3.366 4.226 -20.865 1.00 91.62 335 LEU A N 1
ATOM 2659 C CA . LEU A 1 335 ? -4.662 4.417 -20.204 1.00 91.62 335 LEU A CA 1
ATOM 2660 C C . LEU A 1 335 ? -4.570 4.326 -18.676 1.00 91.62 335 LEU A C 1
ATOM 2662 O O . LEU A 1 335 ? -5.423 4.867 -17.972 1.00 91.62 335 LEU A O 1
ATOM 2666 N N . THR A 1 336 ? -3.559 3.635 -18.149 1.00 90.12 336 THR A N 1
ATOM 2667 C CA . THR A 1 336 ? -3.360 3.510 -16.704 1.00 90.12 336 THR A CA 1
ATOM 2668 C C . THR A 1 336 ? -2.790 4.814 -16.134 1.00 90.12 336 THR A C 1
ATOM 2670 O O . THR A 1 336 ? -1.737 5.263 -16.598 1.00 90.12 336 THR A O 1
ATOM 2673 N N . PRO A 1 337 ? -3.393 5.404 -15.086 1.00 90.06 337 PRO A N 1
ATOM 2674 C CA . PRO A 1 337 ? -2.861 6.602 -14.444 1.00 90.06 337 PRO A CA 1
ATOM 2675 C C . PRO A 1 337 ? -1.396 6.452 -14.007 1.00 90.06 337 PRO A C 1
ATOM 2677 O O . PRO A 1 337 ? -0.934 5.377 -13.631 1.00 90.06 337 PRO A O 1
ATOM 2680 N N . ASN A 1 338 ? -0.651 7.558 -14.017 1.00 88.69 338 ASN A N 1
ATOM 2681 C CA . ASN A 1 338 ? 0.741 7.595 -13.543 1.00 88.69 338 ASN A CA 1
ATOM 2682 C C . ASN A 1 338 ? 0.851 7.800 -12.024 1.00 88.69 338 ASN A C 1
ATOM 2684 O O . ASN A 1 338 ? 1.949 7.973 -11.493 1.00 88.69 338 ASN A O 1
ATOM 2688 N N . SER A 1 339 ? -0.282 7.847 -11.328 1.00 82.88 339 SER A N 1
ATOM 2689 C CA . SER A 1 339 ? -0.352 8.253 -9.938 1.00 82.88 339 SER A CA 1
ATOM 2690 C C . SER A 1 339 ? -1.366 7.424 -9.172 1.00 82.88 339 SER A C 1
ATOM 2692 O O . SER A 1 339 ? -2.493 7.239 -9.624 1.00 82.88 339 SER A O 1
ATOM 2694 N N . THR A 1 340 ? -0.961 6.992 -7.984 1.00 72.12 340 THR A N 1
ATOM 2695 C CA . THR A 1 340 ? -1.846 6.455 -6.955 1.00 72.12 340 THR A CA 1
ATOM 2696 C C . THR A 1 340 ? -2.517 7.563 -6.149 1.00 72.12 340 THR A C 1
ATOM 2698 O O . THR A 1 340 ? -3.306 7.237 -5.279 1.00 72.12 340 THR A O 1
ATOM 2701 N N . ASN A 1 341 ? -2.301 8.856 -6.449 1.00 66.50 341 ASN A N 1
ATOM 2702 C CA . ASN A 1 341 ? -2.790 9.990 -5.650 1.00 66.50 341 ASN A CA 1
ATOM 2703 C C . ASN A 1 341 ? -4.294 9.947 -5.369 1.00 66.50 341 ASN A C 1
ATOM 2705 O O . ASN A 1 341 ? -4.712 10.471 -4.347 1.00 66.50 341 ASN A O 1
ATOM 2709 N N . LEU A 1 342 ? -5.121 9.377 -6.251 1.00 61.84 342 LEU A N 1
ATOM 2710 C CA . LEU A 1 342 ? -6.550 9.213 -5.968 1.00 61.84 342 LEU A CA 1
ATOM 2711 C C . LEU A 1 342 ? -6.772 8.253 -4.786 1.00 61.84 342 LEU A C 1
ATOM 2713 O O . LEU A 1 342 ? -7.529 8.564 -3.873 1.00 61.84 342 LEU A O 1
ATOM 2717 N N . VAL A 1 343 ? -6.039 7.139 -4.765 1.00 62.69 343 VAL A N 1
ATOM 2718 C CA . VAL A 1 343 ? -6.021 6.164 -3.666 1.00 62.69 343 VAL A CA 1
ATOM 2719 C C . VAL A 1 343 ? -5.259 6.710 -2.458 1.00 62.69 343 VAL A C 1
ATOM 2721 O O . VAL A 1 343 ? -5.716 6.545 -1.339 1.00 62.69 343 VAL A O 1
ATOM 2724 N N . GLU A 1 344 ? -4.149 7.427 -2.643 1.00 61.56 344 GLU A N 1
ATOM 2725 C CA . GLU A 1 344 ? -3.412 8.047 -1.537 1.00 61.56 344 GLU A CA 1
ATOM 2726 C C . GLU A 1 344 ? -4.190 9.172 -0.866 1.00 61.56 344 GLU A C 1
ATOM 2728 O O . GLU A 1 344 ? -4.163 9.290 0.350 1.00 61.56 344 GLU A O 1
ATOM 2733 N N . SER A 1 345 ? -4.881 10.011 -1.641 1.00 57.69 345 SER A N 1
ATOM 2734 C CA . SER A 1 345 ? -5.758 11.041 -1.086 1.00 57.69 345 SER A CA 1
ATOM 2735 C C . SER A 1 345 ? -6.914 10.371 -0.373 1.00 57.69 345 SER A C 1
ATOM 2737 O O . SER A 1 345 ? -7.285 10.844 0.687 1.00 57.69 345 SER A O 1
ATOM 2739 N N . ALA A 1 346 ? -7.428 9.247 -0.886 1.00 59.44 346 ALA A N 1
ATOM 2740 C CA . ALA A 1 346 ? -8.399 8.441 -0.160 1.00 59.44 346 ALA A CA 1
ATOM 2741 C C . ALA A 1 346 ? -7.803 7.854 1.129 1.00 59.44 346 ALA A C 1
ATOM 2743 O O . ALA A 1 346 ? -8.450 7.946 2.156 1.00 59.44 346 ALA A O 1
ATOM 2744 N N . HIS A 1 347 ? -6.565 7.351 1.139 1.00 60.94 347 HIS A N 1
ATOM 2745 C CA . HIS A 1 347 ? -5.883 6.890 2.354 1.00 60.94 347 HIS A CA 1
ATOM 2746 C C . HIS A 1 347 ? -5.621 8.032 3.338 1.00 60.94 347 HIS A C 1
ATOM 2748 O O . HIS A 1 347 ? -5.806 7.857 4.532 1.00 60.94 347 HIS A O 1
ATOM 2754 N N . ALA A 1 348 ? -5.190 9.203 2.871 1.00 62.31 348 ALA A N 1
ATOM 2755 C CA . ALA A 1 348 ? -4.921 10.371 3.701 1.00 62.31 348 ALA A CA 1
ATOM 2756 C C . ALA A 1 348 ? -6.217 10.991 4.231 1.00 62.31 348 ALA A C 1
ATOM 2758 O O . ALA A 1 348 ? -6.266 11.408 5.382 1.00 62.31 348 ALA A O 1
ATOM 2759 N N . HIS A 1 349 ? -7.271 11.018 3.416 1.00 58.25 349 HIS A N 1
ATOM 2760 C CA . HIS A 1 349 ? -8.608 11.451 3.798 1.00 58.25 349 HIS A CA 1
ATOM 2761 C C . HIS A 1 349 ? -9.230 10.472 4.787 1.00 58.25 349 HIS A C 1
ATOM 2763 O O . HIS A 1 349 ? -9.692 10.904 5.837 1.00 58.25 349 HIS A O 1
ATOM 2769 N N . LEU A 1 350 ? -9.131 9.168 4.515 1.00 62.78 350 LEU A N 1
ATOM 2770 C CA . LEU A 1 350 ? -9.539 8.116 5.432 1.00 62.78 350 LEU A CA 1
ATOM 2771 C C . LEU A 1 350 ? -8.755 8.249 6.732 1.00 62.78 350 LEU A C 1
ATOM 2773 O O . LEU A 1 350 ? -9.366 8.415 7.765 1.00 62.78 350 LEU A O 1
ATOM 2777 N N . ASN A 1 351 ? -7.428 8.351 6.706 1.00 66.75 351 ASN A N 1
ATOM 2778 C CA . ASN A 1 351 ? -6.623 8.593 7.906 1.00 66.75 351 ASN A CA 1
ATOM 2779 C C . ASN A 1 351 ? -6.982 9.908 8.615 1.00 66.75 351 ASN A C 1
ATOM 2781 O O . ASN A 1 351 ? -6.895 9.978 9.835 1.00 66.75 351 ASN A O 1
ATOM 2785 N N . ALA A 1 352 ? -7.387 10.962 7.907 1.00 59.97 352 ALA A N 1
ATOM 2786 C CA . ALA A 1 352 ? -7.847 12.199 8.535 1.00 59.97 352 ALA A CA 1
ATOM 2787 C C . ALA A 1 352 ? -9.221 12.020 9.210 1.00 59.97 352 ALA A C 1
ATOM 2789 O O . ALA A 1 352 ? -9.466 12.579 10.282 1.00 59.97 352 ALA A O 1
ATOM 2790 N N . GLN A 1 353 ? -10.100 11.215 8.612 1.00 60.22 353 GLN A N 1
ATOM 2791 C CA . GLN A 1 353 ? -11.458 10.947 9.082 1.00 60.22 353 GLN A CA 1
ATOM 2792 C C . GLN A 1 353 ? -11.531 9.865 10.172 1.00 60.22 353 GLN A C 1
ATOM 2794 O O . GLN A 1 353 ? -12.242 10.032 11.168 1.00 60.22 353 GLN A O 1
ATOM 2799 N N . THR A 1 354 ? -10.794 8.772 9.990 1.00 59.06 354 THR A N 1
ATOM 2800 C CA . THR A 1 354 ? -10.687 7.606 10.868 1.00 59.06 354 THR A CA 1
ATOM 2801 C C . THR A 1 354 ? -9.526 7.714 11.841 1.00 59.06 354 THR A C 1
ATOM 2803 O O . THR A 1 354 ? -9.491 6.937 12.773 1.00 59.06 354 THR A O 1
ATOM 2806 N N . GLN A 1 355 ? -8.597 8.663 11.696 1.00 64.00 355 GLN A N 1
ATOM 2807 C CA . GLN A 1 355 ? -7.338 8.707 12.460 1.00 64.00 355 GLN A CA 1
ATOM 2808 C C . GLN A 1 355 ? -6.400 7.524 12.159 1.00 64.00 355 GLN A C 1
ATOM 2810 O O . GLN A 1 355 ? -6.777 6.514 11.563 1.00 64.00 355 GLN A O 1
ATOM 2815 N N . ILE A 1 356 ? -5.141 7.674 12.577 1.00 64.50 356 ILE A N 1
ATOM 2816 C CA . ILE A 1 356 ? -4.125 6.616 12.548 1.00 64.50 356 ILE A CA 1
ATOM 2817 C C . ILE A 1 356 ? -4.036 5.937 13.919 1.00 64.50 356 ILE A C 1
ATOM 2819 O O . ILE A 1 356 ? -4.175 6.587 14.953 1.00 64.50 356 ILE A O 1
ATOM 2823 N N . GLY A 1 357 ? -3.780 4.627 13.934 1.00 68.94 357 GLY A N 1
ATOM 2824 C CA . GLY A 1 357 ? -3.597 3.869 15.178 1.00 68.94 357 GLY A CA 1
ATOM 2825 C C . GLY A 1 357 ? -4.885 3.572 15.953 1.00 68.94 357 GLY A C 1
ATOM 2826 O O . GLY A 1 357 ? -4.819 3.346 17.161 1.00 68.94 357 GLY A O 1
ATOM 2827 N N . LEU A 1 358 ? -6.045 3.576 15.288 1.00 74.31 358 LEU A N 1
ATOM 2828 C CA . LEU A 1 358 ? -7.267 3.034 15.879 1.00 74.31 358 LEU A CA 1
ATOM 2829 C C . LEU A 1 358 ? -7.184 1.507 16.043 1.00 74.31 358 LEU A C 1
ATOM 2831 O O . LEU A 1 358 ? -6.533 0.843 15.231 1.00 74.31 358 LEU A O 1
ATOM 2835 N N . PRO A 1 359 ? -7.910 0.942 17.026 1.00 82.25 359 PRO A N 1
ATOM 2836 C CA . PRO A 1 359 ? -8.238 -0.478 17.034 1.00 82.25 359 PRO A CA 1
ATOM 2837 C C . PRO A 1 359 ? -8.903 -0.912 15.721 1.00 82.25 359 PRO A C 1
ATOM 2839 O O . PRO A 1 359 ? -9.613 -0.132 15.078 1.00 82.25 359 PRO A O 1
ATOM 2842 N N . LEU A 1 360 ? -8.694 -2.167 15.332 1.00 83.19 360 LEU A N 1
ATOM 2843 C CA . LEU A 1 360 ? -9.054 -2.673 14.005 1.00 83.19 360 LEU A CA 1
ATOM 2844 C C . LEU A 1 360 ? -10.550 -2.546 13.680 1.00 83.19 360 LEU A C 1
ATOM 2846 O O . LEU A 1 360 ? -10.914 -2.034 12.621 1.00 83.19 360 LEU A O 1
ATOM 2850 N N . LEU A 1 361 ? -11.420 -2.972 14.598 1.00 85.25 361 LEU A N 1
ATOM 2851 C CA . LEU A 1 361 ? -12.870 -2.874 14.440 1.00 85.25 361 LEU A CA 1
ATOM 2852 C C . LEU A 1 361 ? -13.320 -1.413 14.376 1.00 85.25 361 LEU A C 1
ATOM 2854 O O . LEU A 1 361 ? -14.156 -1.070 13.545 1.00 85.25 361 LEU A O 1
ATOM 2858 N N . ALA A 1 362 ? -12.733 -0.541 15.200 1.00 83.00 362 ALA A N 1
ATOM 2859 C CA . ALA A 1 362 ? -13.049 0.882 15.177 1.00 83.00 362 ALA A CA 1
ATOM 2860 C C . ALA A 1 362 ? -12.718 1.496 13.808 1.00 83.00 362 ALA A C 1
ATOM 2862 O O . ALA A 1 362 ? -13.556 2.189 13.243 1.00 83.00 362 ALA A O 1
ATOM 2863 N N . ALA A 1 363 ? -11.556 1.174 13.228 1.00 78.56 363 ALA A N 1
ATOM 2864 C CA . ALA A 1 363 ? -11.181 1.646 11.894 1.00 78.56 363 ALA A CA 1
ATOM 2865 C C . ALA A 1 363 ? -12.178 1.202 10.805 1.00 78.56 363 ALA A C 1
ATOM 2867 O O . ALA A 1 363 ? -12.561 2.005 9.953 1.00 78.56 363 ALA A O 1
ATOM 2868 N N . ILE A 1 364 ? -12.635 -0.054 10.855 1.00 80.56 364 ILE A N 1
ATOM 2869 C CA . ILE A 1 364 ? -13.632 -0.600 9.919 1.00 80.56 364 ILE A CA 1
ATOM 2870 C C . ILE A 1 364 ? -14.978 0.119 10.073 1.00 80.56 364 ILE A C 1
ATOM 2872 O O . ILE A 1 364 ? -15.582 0.539 9.083 1.00 80.56 364 ILE A O 1
ATOM 2876 N N . LEU A 1 365 ? -15.448 0.280 11.311 1.00 80.94 365 LEU A N 1
ATOM 2877 C CA . LEU A 1 365 ? -16.734 0.908 11.604 1.00 80.94 365 LEU A CA 1
ATOM 2878 C C . LEU A 1 365 ? -16.741 2.384 11.213 1.00 80.94 365 LEU A C 1
ATOM 2880 O O . LEU A 1 365 ? -17.679 2.833 10.561 1.00 80.94 365 LEU A O 1
ATOM 2884 N N . THR A 1 366 ? -15.685 3.135 11.536 1.00 74.06 366 THR A N 1
ATOM 2885 C CA . THR A 1 366 ? -15.596 4.552 11.162 1.00 74.06 366 THR A CA 1
ATOM 2886 C C . THR A 1 366 ? -15.555 4.735 9.643 1.00 74.06 366 THR A C 1
ATOM 2888 O O . THR A 1 366 ? -16.149 5.684 9.144 1.00 74.06 366 THR A O 1
ATOM 2891 N N . CYS A 1 367 ? -14.926 3.814 8.902 1.00 69.56 367 CYS A N 1
ATOM 2892 C CA . CYS A 1 367 ? -14.934 3.829 7.437 1.00 69.56 367 CYS A CA 1
ATOM 2893 C C . CYS A 1 367 ? -16.322 3.522 6.843 1.00 69.56 367 CYS A C 1
ATOM 2895 O O . CYS A 1 367 ? -16.655 4.022 5.774 1.00 69.56 367 CYS A O 1
ATOM 2897 N N . THR A 1 368 ? -17.124 2.699 7.522 1.00 66.50 368 THR A N 1
ATOM 2898 C CA . THR A 1 368 ? -18.438 2.242 7.035 1.00 66.50 368 THR A CA 1
ATOM 2899 C C . THR A 1 368 ? -19.563 3.220 7.385 1.00 66.50 368 THR A C 1
ATOM 2901 O O . THR A 1 368 ? -20.502 3.381 6.620 1.00 66.50 368 THR A O 1
ATOM 2904 N N . LEU A 1 369 ? -19.491 3.878 8.545 1.00 57.66 369 LEU A N 1
ATOM 2905 C CA . LEU A 1 369 ? -20.545 4.776 9.044 1.00 57.66 36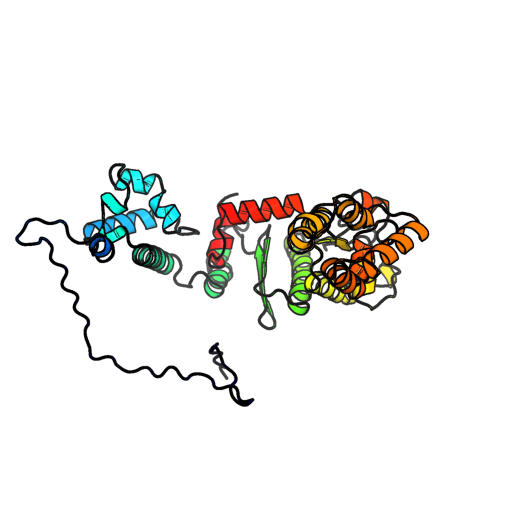9 LEU A CA 1
ATOM 2906 C C . LEU A 1 369 ? -20.505 6.188 8.429 1.00 57.66 369 LEU A C 1
ATOM 2908 O O . LEU A 1 369 ? -21.350 7.017 8.756 1.00 57.66 369 LEU A O 1
ATOM 2912 N N . GLN A 1 370 ? -19.503 6.485 7.598 1.00 48.12 370 GLN A N 1
ATOM 2913 C CA . GLN A 1 370 ? -19.326 7.786 6.936 1.00 48.12 370 GLN A CA 1
ATOM 2914 C C . GLN A 1 370 ? -19.791 7.805 5.472 1.00 48.12 370 GLN A C 1
ATOM 2916 O O . GLN A 1 370 ? -19.806 8.873 4.859 1.00 48.12 370 GLN A O 1
ATOM 2921 N N . THR A 1 371 ? -20.167 6.644 4.933 1.00 37.81 371 THR A N 1
ATOM 2922 C CA . THR A 1 371 ? -20.874 6.477 3.654 1.00 37.81 371 THR A CA 1
ATOM 2923 C C . THR A 1 371 ? -22.353 6.276 3.914 1.00 37.81 371 THR A C 1
ATOM 2925 O O . THR A 1 371 ? -23.161 6.843 3.148 1.00 37.81 371 THR A O 1
#

Sequence (371 aa):
MSVNLVSGYGHSKDGRIKAAKIIERPCDVELIIFVPSEDKDGKQPPKWTSQLAIPSLEEEQRIHSLISSISVEGLTTQRLRNHPLTNTEFGGERLARAAPGLANSCRLKDLIKSEMEVKYPAGMDWDGVMYQLTKVQPTLDPSRHFIRAAINKHGFFIIASPLTLYGNRNTRAAFKQLFIELFDMVQQVTERELGLRPWRPEANCRVILLDGEVTQAQGFGDFLVGYNDPSISGINSRDPLELVKYSLKSCQVHFKRNITDTLARSAKLSAADINMLISWPSLKTPEERESYHDFCANHSEPGVQSWYAQKLANPWYSVSMNPYLSKINRDDYALTPNSTNLVESAHAHLNAQTQIGLPLLAAILTCTLQT

Organism: NCBI:txid153505

Foldseek 3Di:
DDDDDDDADFDDDPNDTDGDDPDDDPDPDDDDDDFDPADPVRDDGPPCVLLVDAWDPVLLVLLLVLLLVDPLQLDALVCSQPPPVNCVSQVNDGCCVSTSNSVHRVVSVVSSVVSQCVVQVLDQAPSSVVCCQPPPCVVDDPVLDQFQDWDDDPNWTWTDGPVDIDTDDDALQNLLVVVVCVQVSCCVVVVDGQDECLQAVPHPNDADEEQPDPSNQNSQLCNCLVSHDCVRNVDPDNGSLVSNLAHYAHQLVSQLCCLPPPLVVVWVDDPVRSCLSSCLQVDADPVSVVVSLCCQCPPPTVSSNVVVVVCVVRVSHSSNRHLNNGSRDNVSSVPDDNHPVVVVVVVVVLCVQSNPPDHPNSSSCSVSVVD

pLDDT: mean 82.05, std 15.7, range [23.77, 97.81]

Secondary structure (DSSP, 8-state):
---------PEEETTEEE------------------SS-TT-PPPPGGGGGSPPPPHHHHHHHHHHHHHS--TT--HHHHHH-HHHHHHTTTS-HHHH-GGG--HHHHHHHHHHHHHHH-TT-SSHHHHHHIIIIIGGGS-GGG----EEEEETTEEEEEETTEEEES--SHHHHHHHHHHHHHHHHHHHSS---BTTTSTT-SB--EEE---HHHHHHHHHHHHHH--HHHH------HHHHGGGTEEE-HHHHHHIIIIIIHHHS---HHHHHHHHTGGG--SHHHHHHHHHHHHS-SSHHHHHHHHHHHT-HHHHHHH-TTT--S-HHHHHHS-S--HHHHHHHHHHHHHH-SS--HHHHHHHHHTT-